Protein AF-A0A818MAX0-F1 (afdb_monomer_lite)

Sequence (215 aa):
QDTTKNKYIEWIKQLPSNEKTTWLGLPDNAEKVLLISQGSKFAVDLLKCDQSDETTLAIDFDAGEHKEEDASTGRPAWMIHVQHTTDTWLKSLPKTLTSIKRTSDSIKVPLFRCVEGEVNFAANLLRLVRQDLADIQAVCDGSKKQTNDTRDLLNNLSKGITPSTWKKYRVPPRISAMQWMSDFVARLKQLEKLVTLTITESVQSLRYVQMRLGG

pLDDT: mean 83.53, std 15.15, range [32.53, 96.81]

Structure (mmCIF, N/CA/C/O backbone):
data_AF-A0A818MAX0-F1
#
_entry.id   AF-A0A818MAX0-F1
#
loop_
_atom_site.group_PDB
_atom_site.id
_atom_site.type_symbol
_atom_site.label_atom_id
_atom_site.label_alt_id
_atom_site.label_comp_id
_atom_site.label_asym_id
_atom_site.label_entity_id
_atom_site.label_seq_id
_atom_site.pdbx_PDB_ins_code
_atom_site.Cartn_x
_atom_site.Cartn_y
_atom_site.Cartn_z
_atom_site.occupancy
_atom_site.B_iso_or_equiv
_atom_site.auth_seq_id
_atom_site.auth_comp_id
_atom_site.auth_asym_id
_atom_site.auth_atom_id
_atom_site.pdbx_PDB_model_num
ATOM 1 N N . GLN A 1 1 ? 23.947 -59.927 -4.497 1.00 52.66 1 GLN A N 1
ATOM 2 C CA . GLN A 1 1 ? 23.442 -58.890 -5.420 1.00 52.66 1 GLN A CA 1
ATOM 3 C C . GLN A 1 1 ? 24.483 -57.784 -5.460 1.00 52.66 1 GLN A C 1
ATOM 5 O O . GLN A 1 1 ? 24.669 -57.113 -4.455 1.00 52.66 1 GLN A O 1
ATOM 10 N N . ASP A 1 2 ? 25.224 -57.671 -6.564 1.00 56.22 2 ASP A N 1
ATOM 11 C CA . ASP A 1 2 ? 26.375 -56.764 -6.665 1.00 56.22 2 ASP A CA 1
ATOM 12 C C . ASP A 1 2 ? 25.955 -55.295 -6.675 1.00 56.22 2 ASP A C 1
ATOM 14 O O . ASP A 1 2 ? 25.334 -54.825 -7.633 1.00 56.22 2 ASP A O 1
ATOM 18 N N . THR A 1 3 ? 26.337 -54.583 -5.618 1.00 69.75 3 THR A N 1
ATOM 19 C CA . THR A 1 3 ? 26.184 -53.141 -5.381 1.00 69.75 3 THR A CA 1
ATOM 20 C C . THR A 1 3 ? 27.329 -52.344 -6.020 1.00 69.75 3 THR A C 1
ATOM 22 O O . THR A 1 3 ? 27.924 -51.458 -5.410 1.00 69.75 3 THR A O 1
ATOM 25 N N . THR A 1 4 ? 27.696 -52.663 -7.261 1.00 82.19 4 THR A N 1
ATOM 26 C CA . THR A 1 4 ? 28.816 -51.996 -7.939 1.00 82.19 4 THR A CA 1
ATOM 27 C C . THR A 1 4 ? 28.394 -50.615 -8.449 1.00 82.19 4 THR A C 1
ATOM 29 O O . THR A 1 4 ? 27.379 -50.488 -9.132 1.00 82.19 4 THR A O 1
ATOM 32 N N . LYS A 1 5 ? 29.213 -49.585 -8.188 1.00 86.31 5 LYS A N 1
ATOM 33 C CA . LYS A 1 5 ? 29.029 -48.180 -8.623 1.00 86.31 5 LYS A CA 1
ATOM 34 C C . LYS A 1 5 ? 28.528 -48.028 -10.069 1.00 86.31 5 LYS A C 1
ATOM 36 O O . LYS A 1 5 ? 27.684 -47.179 -10.341 1.00 86.31 5 LYS A O 1
ATOM 41 N N . ASN A 1 6 ? 29.015 -48.867 -10.982 1.00 86.00 6 ASN A N 1
ATOM 42 C CA . ASN A 1 6 ? 28.666 -48.818 -12.403 1.00 86.00 6 ASN A CA 1
ATOM 43 C C . ASN A 1 6 ? 27.170 -49.050 -12.672 1.00 86.00 6 ASN A C 1
ATOM 45 O O . ASN A 1 6 ? 26.624 -48.393 -13.552 1.00 86.00 6 ASN A O 1
ATOM 49 N N . LYS A 1 7 ? 26.488 -49.889 -11.879 1.00 86.38 7 LYS A N 1
ATOM 50 C CA . LYS A 1 7 ? 25.040 -50.118 -12.023 1.00 86.38 7 LYS A CA 1
ATOM 51 C C . LYS A 1 7 ? 24.221 -48.882 -11.655 1.00 86.38 7 LYS A C 1
ATOM 53 O O . LYS A 1 7 ? 23.248 -48.573 -12.330 1.00 86.38 7 LYS A O 1
ATOM 58 N N . TYR A 1 8 ? 24.637 -48.139 -10.627 1.00 87.75 8 TYR A N 1
ATOM 59 C CA . TYR A 1 8 ? 23.988 -46.875 -10.268 1.00 87.75 8 TYR A CA 1
ATOM 60 C C . TYR A 1 8 ? 24.195 -45.809 -11.347 1.00 87.75 8 TYR A C 1
ATOM 62 O O . TYR A 1 8 ? 23.265 -45.079 -11.663 1.00 87.75 8 TYR A O 1
ATOM 70 N N . ILE A 1 9 ? 25.384 -45.746 -11.956 1.00 90.44 9 ILE A N 1
ATOM 71 C CA . ILE A 1 9 ? 25.655 -44.822 -13.069 1.00 90.44 9 ILE A CA 1
ATOM 72 C C . ILE A 1 9 ? 24.800 -45.170 -14.292 1.00 90.44 9 ILE A C 1
ATOM 74 O O . ILE A 1 9 ? 24.267 -44.272 -14.938 1.00 90.44 9 ILE A O 1
ATOM 78 N N . GLU A 1 10 ? 24.663 -46.453 -14.618 1.00 90.25 10 GLU A N 1
ATOM 79 C CA . GLU A 1 10 ? 23.811 -46.907 -15.718 1.00 90.25 10 GLU A CA 1
ATOM 80 C C . GLU A 1 10 ? 22.332 -46.589 -15.461 1.00 90.25 10 GLU A C 1
ATOM 82 O O . GLU A 1 10 ? 21.661 -46.079 -16.352 1.00 90.25 10 GLU A O 1
ATOM 87 N N . TRP A 1 11 ? 21.855 -46.771 -14.226 1.00 89.25 11 TRP A N 1
ATOM 88 C CA . TRP A 1 11 ? 20.502 -46.382 -13.824 1.00 89.25 11 TRP A CA 1
ATOM 89 C C . TRP A 1 11 ? 20.269 -44.864 -13.903 1.00 89.25 11 TRP A C 1
ATOM 91 O O . TRP A 1 11 ? 19.263 -44.434 -14.459 1.00 89.25 11 TRP A O 1
ATOM 101 N N . ILE A 1 12 ? 21.215 -44.040 -13.433 1.00 88.25 12 ILE A N 1
ATOM 102 C CA . ILE A 1 12 ? 21.126 -42.571 -13.543 1.00 88.25 12 ILE A CA 1
ATOM 103 C C . ILE A 1 12 ? 21.018 -42.146 -15.013 1.00 88.25 12 ILE A C 1
ATOM 105 O O . ILE A 1 12 ? 20.229 -41.266 -15.341 1.00 88.25 12 ILE A O 1
ATOM 109 N N . LYS A 1 13 ? 21.764 -42.792 -15.918 1.00 87.88 13 LYS A N 1
ATOM 110 C CA . LYS A 1 13 ? 21.703 -42.507 -17.362 1.00 87.88 13 LYS A CA 1
ATOM 111 C C . LYS A 1 13 ? 20.362 -42.870 -18.006 1.00 87.88 13 LYS A C 1
ATOM 113 O O . LYS A 1 13 ? 20.068 -42.360 -19.081 1.00 87.88 13 LYS A O 1
ATOM 118 N N . GLN A 1 14 ? 19.579 -43.750 -17.383 1.00 89.62 14 GLN A N 1
ATOM 119 C CA . GLN A 1 14 ? 18.243 -44.132 -17.848 1.00 89.62 14 GLN A CA 1
ATOM 120 C C . GLN A 1 14 ? 17.143 -43.191 -17.332 1.00 89.62 14 GLN A C 1
ATOM 122 O O . GLN A 1 14 ? 15.996 -43.314 -17.763 1.00 89.62 14 GLN A O 1
ATOM 127 N N . LEU A 1 15 ? 17.457 -42.259 -16.422 1.00 87.12 15 LEU A N 1
ATOM 128 C CA . LEU A 1 15 ? 16.481 -41.282 -15.945 1.00 87.12 15 LEU A CA 1
ATOM 129 C C . LEU A 1 15 ? 16.112 -40.288 -17.060 1.00 87.12 15 LEU A C 1
ATOM 131 O O . LEU A 1 15 ? 16.971 -39.892 -17.853 1.00 87.12 15 LEU A O 1
ATOM 135 N N . PRO A 1 16 ? 14.839 -39.860 -17.133 1.00 85.19 16 PRO A N 1
ATOM 136 C CA . PRO A 1 16 ? 14.426 -38.851 -18.096 1.00 85.19 16 PRO A CA 1
ATOM 137 C C . PRO A 1 16 ? 15.101 -37.512 -17.782 1.00 85.19 16 PRO A C 1
ATOM 139 O O . PRO A 1 16 ? 15.238 -37.134 -16.623 1.00 85.19 16 PRO A O 1
ATOM 142 N N . SER A 1 17 ? 15.475 -36.765 -18.824 1.00 80.56 17 SER A N 1
ATOM 143 C CA . SER A 1 17 ? 16.174 -35.478 -18.682 1.00 80.56 17 SER A CA 1
ATOM 144 C C . SER A 1 17 ? 15.322 -34.367 -18.057 1.00 80.56 17 SER A C 1
ATOM 146 O O . SER A 1 17 ? 15.866 -33.342 -17.663 1.00 80.56 17 SER A O 1
ATOM 148 N N . ASN A 1 18 ? 13.997 -34.543 -18.002 1.00 79.00 18 ASN A N 1
ATOM 149 C CA . ASN A 1 18 ? 13.085 -33.604 -17.359 1.00 79.00 18 ASN A CA 1
ATOM 150 C C . ASN A 1 18 ? 12.758 -34.087 -15.938 1.00 79.00 18 ASN A C 1
ATOM 152 O O . ASN A 1 18 ? 11.985 -35.034 -15.756 1.00 79.00 18 ASN A O 1
ATOM 156 N N . GLU A 1 19 ? 13.363 -33.435 -14.952 1.00 77.69 19 GLU A N 1
ATOM 157 C CA . GLU A 1 19 ? 13.115 -33.675 -13.535 1.00 77.69 19 GLU A CA 1
ATOM 158 C C . GLU A 1 19 ? 11.817 -32.979 -13.110 1.00 77.69 19 GLU A C 1
ATOM 160 O O . GLU A 1 19 ? 11.717 -31.755 -13.125 1.00 77.69 19 GLU A O 1
ATOM 165 N N . LYS A 1 20 ? 10.812 -33.756 -12.694 1.00 77.31 20 LYS A N 1
ATOM 166 C CA . LYS A 1 20 ? 9.542 -33.196 -12.214 1.00 77.31 20 LYS A CA 1
ATOM 167 C C . LYS A 1 20 ? 9.641 -32.803 -10.749 1.00 77.31 20 LYS A C 1
ATOM 169 O O . LYS A 1 20 ? 10.144 -33.576 -9.931 1.00 77.31 20 LYS A O 1
ATOM 174 N N . THR A 1 21 ? 9.025 -31.686 -10.365 1.00 76.62 21 THR A N 1
ATOM 175 C CA . THR A 1 21 ? 8.977 -31.256 -8.954 1.00 76.62 21 THR A CA 1
ATOM 176 C C . THR A 1 21 ? 8.288 -32.268 -8.029 1.00 76.62 21 THR A C 1
ATOM 178 O O . THR A 1 21 ? 8.576 -32.296 -6.832 1.00 76.62 21 THR A O 1
ATOM 181 N N . THR A 1 22 ? 7.462 -33.175 -8.569 1.00 81.75 22 THR A N 1
ATOM 182 C CA . THR A 1 22 ? 6.896 -34.316 -7.826 1.00 81.75 22 THR A CA 1
ATOM 183 C C . THR A 1 22 ? 7.946 -35.258 -7.246 1.00 81.75 22 THR A C 1
ATOM 185 O O . THR A 1 22 ? 7.684 -35.891 -6.228 1.00 81.75 22 THR A O 1
ATOM 188 N N . TRP A 1 23 ? 9.132 -35.369 -7.860 1.00 85.06 23 TRP A N 1
ATOM 189 C CA . TRP A 1 23 ? 10.221 -36.200 -7.327 1.00 85.06 23 TRP A CA 1
ATOM 190 C C . TRP A 1 23 ? 10.747 -35.661 -5.992 1.00 85.06 23 TRP A C 1
ATOM 192 O O . TRP A 1 23 ? 11.257 -36.421 -5.175 1.00 85.06 23 TRP A O 1
ATOM 202 N N . LEU A 1 24 ? 10.554 -34.363 -5.744 1.00 83.81 24 LEU A N 1
ATOM 203 C CA . LEU A 1 24 ? 10.852 -33.687 -4.481 1.00 83.81 24 LEU A CA 1
ATOM 204 C C . LEU A 1 24 ? 9.636 -33.641 -3.536 1.00 83.81 24 LEU A C 1
ATOM 206 O O . LEU A 1 24 ? 9.679 -32.965 -2.511 1.00 83.81 24 LEU A O 1
ATOM 210 N N . GLY A 1 25 ? 8.531 -34.311 -3.885 1.00 86.31 25 GLY A N 1
ATOM 211 C CA . GLY A 1 25 ? 7.268 -34.245 -3.145 1.00 86.31 25 GLY A CA 1
ATOM 212 C C . GLY A 1 25 ? 6.549 -32.894 -3.254 1.00 86.31 25 GLY A C 1
ATOM 213 O O . GLY A 1 25 ? 5.623 -32.633 -2.488 1.00 86.31 25 GLY A O 1
ATOM 214 N N . LEU A 1 26 ? 6.961 -32.027 -4.185 1.00 88.06 26 LEU A N 1
ATOM 215 C CA . LEU A 1 26 ? 6.336 -30.728 -4.421 1.00 88.06 26 LEU A CA 1
ATOM 216 C C . LEU A 1 26 ? 5.225 -30.842 -5.477 1.00 88.06 26 LEU A C 1
ATOM 218 O O . LEU A 1 26 ? 5.342 -31.629 -6.418 1.00 88.06 26 LEU A O 1
ATOM 222 N N . PRO A 1 27 ? 4.154 -30.038 -5.367 1.00 86.69 27 PRO A N 1
ATOM 223 C CA . PRO A 1 27 ? 3.104 -30.014 -6.376 1.00 86.69 27 PRO A CA 1
ATOM 224 C C . PRO A 1 27 ? 3.623 -29.423 -7.694 1.00 86.69 27 PRO A C 1
ATOM 226 O O . PRO A 1 27 ? 4.372 -28.448 -7.681 1.00 86.69 27 PRO A O 1
ATOM 229 N N . ASP A 1 28 ? 3.129 -29.925 -8.828 1.00 81.38 28 ASP A N 1
ATOM 230 C CA . ASP A 1 28 ? 3.492 -29.470 -10.189 1.00 81.38 28 ASP A CA 1
ATOM 231 C C . ASP A 1 28 ? 3.308 -27.960 -10.416 1.00 81.38 28 ASP A C 1
ATOM 233 O O . ASP A 1 28 ? 3.927 -27.344 -11.284 1.00 81.38 28 ASP A O 1
ATOM 237 N N . ASN A 1 29 ? 2.450 -27.324 -9.619 1.00 84.62 29 ASN A N 1
ATOM 238 C CA . ASN A 1 29 ? 2.228 -25.882 -9.676 1.00 84.62 29 ASN A CA 1
ATOM 239 C C . ASN A 1 29 ? 3.484 -25.082 -9.296 1.00 84.62 29 ASN A C 1
ATOM 241 O O . ASN A 1 29 ? 3.640 -23.953 -9.757 1.00 84.62 29 ASN A O 1
ATOM 245 N N . ALA A 1 30 ? 4.379 -25.650 -8.481 1.00 85.00 30 ALA A N 1
ATOM 246 C CA . ALA A 1 30 ? 5.636 -25.009 -8.108 1.00 85.00 30 ALA A CA 1
ATOM 247 C C . ALA A 1 30 ? 6.550 -24.824 -9.328 1.00 85.00 30 ALA A C 1
ATOM 249 O O . ALA A 1 30 ? 7.102 -23.740 -9.521 1.00 85.00 30 ALA A O 1
ATOM 250 N N . GLU A 1 31 ? 6.636 -25.843 -10.189 1.00 85.19 31 GLU A N 1
ATOM 251 C CA . GLU A 1 31 ? 7.389 -25.784 -11.444 1.00 85.19 31 GLU A CA 1
ATOM 252 C C . GLU A 1 31 ? 6.818 -24.715 -12.376 1.00 85.19 31 GLU A C 1
ATOM 254 O O . GLU A 1 31 ? 7.550 -23.880 -12.902 1.00 85.19 31 GLU A O 1
ATOM 259 N N . LYS A 1 32 ? 5.486 -24.662 -12.504 1.00 87.38 32 LYS A N 1
ATOM 260 C CA . LYS A 1 32 ? 4.808 -23.651 -13.327 1.00 87.38 32 LYS A CA 1
ATOM 261 C C . LYS A 1 32 ? 5.126 -22.230 -12.868 1.00 87.38 32 LYS A C 1
ATOM 263 O O . LYS A 1 32 ? 5.446 -21.385 -13.698 1.00 87.38 32 LYS A O 1
ATOM 268 N N . VAL A 1 33 ? 5.062 -21.951 -11.563 1.00 87.69 33 VAL A N 1
ATOM 269 C CA . VAL A 1 33 ? 5.382 -20.616 -11.022 1.00 87.69 33 VAL A CA 1
ATOM 270 C C . VAL A 1 33 ? 6.846 -20.255 -11.282 1.00 87.69 33 VAL A C 1
ATOM 272 O O . VAL A 1 33 ? 7.135 -19.117 -11.658 1.00 87.69 33 VAL A O 1
ATOM 275 N N . LEU A 1 34 ? 7.761 -21.217 -11.134 1.00 87.69 34 LEU A N 1
ATOM 276 C CA . LEU A 1 34 ? 9.177 -21.013 -11.427 1.00 87.69 34 LEU A CA 1
ATOM 277 C C . LEU A 1 34 ? 9.404 -20.694 -12.911 1.00 87.69 34 LEU A C 1
ATOM 279 O O . LEU A 1 34 ? 10.058 -19.700 -13.220 1.00 87.69 34 LEU A O 1
ATOM 283 N N . LEU A 1 35 ? 8.822 -21.485 -13.817 1.00 88.31 35 LEU A N 1
ATOM 284 C CA . LEU A 1 35 ? 8.925 -21.290 -15.265 1.00 88.31 35 LEU A CA 1
ATOM 285 C C . LEU A 1 35 ? 8.326 -19.950 -15.704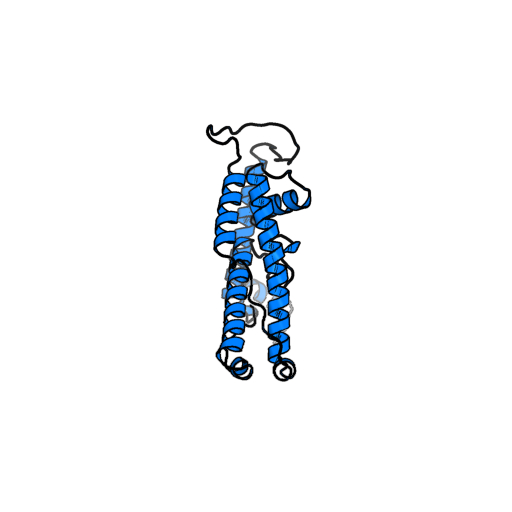 1.00 88.31 35 LEU A C 1
ATOM 287 O O . LEU A 1 35 ? 8.939 -19.241 -16.497 1.00 88.31 35 LEU A O 1
ATOM 291 N N . ILE A 1 36 ? 7.180 -19.550 -15.144 1.00 90.00 36 ILE A N 1
ATOM 292 C CA . ILE A 1 36 ? 6.586 -18.227 -15.397 1.00 90.00 36 ILE A CA 1
ATOM 293 C C . ILE A 1 36 ? 7.535 -17.117 -14.927 1.00 90.00 36 ILE A C 1
ATOM 295 O O . ILE A 1 36 ? 7.756 -16.145 -15.649 1.00 90.00 36 ILE A O 1
ATOM 299 N N . SER A 1 37 ? 8.138 -17.261 -13.742 1.00 89.19 37 SER A N 1
ATOM 300 C CA . SER A 1 37 ? 9.108 -16.287 -13.232 1.00 89.19 37 SER A CA 1
ATOM 301 C C . SER A 1 37 ? 10.363 -16.202 -14.107 1.00 89.19 37 SER A C 1
ATOM 303 O O . SER A 1 37 ? 10.885 -15.105 -14.308 1.00 89.19 37 SER A O 1
ATOM 305 N N . GLN A 1 38 ? 10.863 -17.332 -14.612 1.00 91.69 38 GLN A N 1
ATOM 306 C CA . GLN A 1 38 ? 12.014 -17.377 -15.516 1.00 91.69 38 GLN A CA 1
ATOM 307 C C . GLN A 1 38 ? 11.677 -16.772 -16.882 1.00 91.69 38 GLN A C 1
ATOM 309 O O . GLN A 1 38 ? 12.436 -15.941 -17.372 1.00 91.69 38 GLN A O 1
ATOM 314 N N . GLY A 1 39 ? 10.519 -17.110 -17.453 1.00 93.38 39 GLY A N 1
ATOM 315 C CA . GLY A 1 39 ? 10.041 -16.549 -18.717 1.00 93.38 39 GLY A CA 1
ATOM 316 C C . GLY A 1 39 ? 9.823 -15.037 -18.642 1.00 93.38 39 GLY A C 1
ATOM 317 O O . GLY A 1 39 ? 10.241 -14.310 -19.538 1.00 93.38 39 GLY A O 1
ATOM 318 N N . SER A 1 40 ? 9.257 -14.537 -17.538 1.00 89.44 40 SER A N 1
ATOM 319 C CA . SER A 1 40 ? 9.117 -13.095 -17.308 1.00 89.44 40 SER A CA 1
ATOM 320 C C . SER A 1 40 ? 10.475 -12.393 -17.229 1.00 89.44 40 SER A C 1
ATOM 322 O O . SER A 1 40 ? 10.638 -11.329 -17.823 1.00 89.44 40 SER A O 1
ATOM 324 N N . LYS A 1 41 ? 11.464 -12.992 -16.551 1.00 90.81 41 LYS A N 1
ATOM 325 C CA . LYS A 1 41 ? 12.830 -12.457 -16.517 1.00 90.81 41 LYS A CA 1
ATOM 326 C C . LYS A 1 41 ? 13.465 -12.452 -17.912 1.00 90.81 41 LYS A C 1
ATOM 328 O O . LYS A 1 41 ? 14.016 -11.435 -18.307 1.00 90.81 41 LYS A O 1
ATOM 333 N N . PHE A 1 42 ? 13.336 -13.548 -18.658 1.00 93.50 42 PHE A N 1
ATOM 334 C CA . PHE A 1 42 ? 13.860 -13.667 -20.018 1.00 93.50 42 PHE A CA 1
ATOM 335 C C . PHE A 1 42 ? 13.270 -12.611 -20.961 1.00 93.50 42 PHE A C 1
ATOM 337 O O . PHE A 1 42 ? 14.015 -11.967 -21.687 1.00 93.50 42 PHE A O 1
ATOM 344 N N . ALA A 1 43 ? 11.957 -12.365 -20.901 1.00 91.19 43 ALA A N 1
ATOM 345 C CA . ALA A 1 43 ? 11.311 -11.321 -21.697 1.00 91.19 43 ALA A CA 1
ATOM 346 C C . ALA A 1 43 ? 11.836 -9.912 -21.362 1.00 91.19 43 ALA A C 1
ATOM 348 O O . ALA A 1 43 ? 12.062 -9.106 -22.260 1.00 91.19 43 ALA A O 1
ATOM 349 N N . VAL A 1 44 ? 12.064 -9.623 -20.075 1.00 86.75 44 VAL A N 1
ATOM 350 C CA . VAL A 1 44 ? 12.669 -8.355 -19.636 1.00 86.75 44 VAL A CA 1
ATOM 351 C C . VAL A 1 44 ? 14.113 -8.229 -20.122 1.00 86.75 44 VAL A C 1
ATOM 353 O O . VAL A 1 44 ? 14.517 -7.146 -20.533 1.00 86.75 44 VAL A O 1
ATOM 356 N N . ASP A 1 45 ? 14.894 -9.307 -20.068 1.00 87.75 45 ASP A N 1
ATOM 357 C CA . ASP A 1 45 ? 16.284 -9.301 -20.527 1.00 87.75 45 ASP A CA 1
ATOM 358 C C . ASP A 1 45 ? 16.364 -9.144 -22.060 1.00 87.75 45 ASP A C 1
ATOM 360 O O . ASP A 1 45 ? 17.192 -8.378 -22.543 1.00 87.75 45 ASP A O 1
ATOM 364 N N . LEU A 1 46 ? 15.445 -9.757 -22.816 1.00 90.75 46 LEU A N 1
ATOM 365 C CA . LEU A 1 46 ? 15.336 -9.590 -24.271 1.00 90.75 46 LEU A CA 1
ATOM 366 C C . LEU A 1 46 ? 14.969 -8.151 -24.656 1.00 90.75 46 LEU A C 1
ATOM 368 O O . LEU A 1 46 ? 15.610 -7.578 -25.531 1.00 90.75 46 LEU A O 1
ATOM 372 N N . LEU A 1 47 ? 14.003 -7.540 -23.959 1.00 85.31 47 LEU A N 1
ATOM 373 C CA . LEU A 1 47 ? 13.641 -6.134 -24.167 1.00 85.31 47 LEU A CA 1
ATOM 374 C C . LEU A 1 47 ? 14.824 -5.190 -23.903 1.00 85.31 47 LEU A C 1
ATOM 376 O O . LEU A 1 47 ? 14.988 -4.192 -24.593 1.00 85.31 47 LEU A O 1
ATOM 380 N N . LYS A 1 48 ? 15.662 -5.496 -22.907 1.00 84.12 48 LYS A N 1
ATOM 381 C CA . LYS A 1 48 ? 16.869 -4.704 -22.631 1.00 84.12 48 LYS A CA 1
ATOM 382 C C . LYS A 1 48 ? 17.939 -4.864 -23.706 1.00 84.12 48 LYS A C 1
ATOM 384 O O . LYS A 1 48 ? 18.624 -3.889 -23.980 1.00 84.12 48 LYS A O 1
ATOM 389 N N . CYS A 1 49 ? 18.102 -6.061 -24.277 1.00 84.12 49 CYS A N 1
ATOM 390 C CA . CYS A 1 49 ? 19.020 -6.280 -25.399 1.00 84.12 49 CYS A CA 1
ATOM 391 C C . CYS A 1 49 ? 18.580 -5.499 -26.647 1.00 84.12 49 CYS A C 1
ATOM 393 O O . CYS A 1 49 ? 19.408 -4.848 -27.273 1.00 84.12 49 CYS A O 1
ATOM 395 N N . ASP A 1 50 ? 17.281 -5.501 -26.951 1.00 76.31 50 ASP A N 1
ATOM 396 C CA . ASP A 1 50 ? 16.699 -4.715 -28.048 1.00 76.31 50 ASP A CA 1
ATOM 397 C C . ASP A 1 50 ? 16.955 -3.207 -27.858 1.00 76.31 50 ASP A C 1
ATOM 399 O O . ASP A 1 50 ? 17.503 -2.535 -28.728 1.00 76.31 50 ASP A O 1
ATOM 403 N N . GLN A 1 51 ? 16.707 -2.697 -26.647 1.00 67.38 51 GLN A N 1
ATOM 404 C CA . GLN A 1 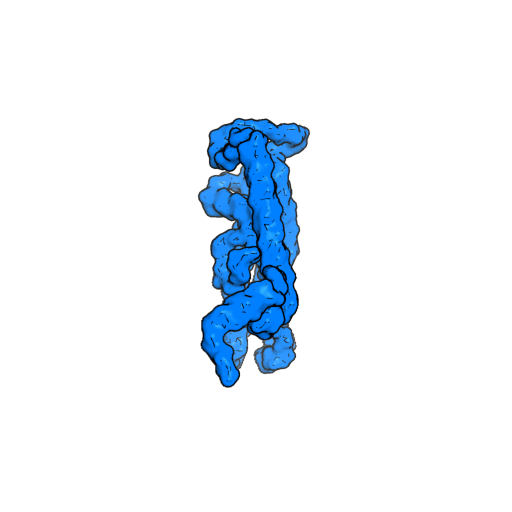51 ? 16.994 -1.302 -26.286 1.00 67.38 51 GLN A CA 1
ATOM 405 C C . GLN A 1 51 ? 18.490 -0.952 -26.270 1.00 67.38 51 GLN A C 1
ATOM 407 O O . GLN A 1 51 ? 18.834 0.224 -26.351 1.00 67.38 51 GLN A O 1
ATOM 412 N N . SER A 1 52 ? 19.391 -1.930 -26.119 1.00 60.56 52 SER A N 1
ATOM 413 C CA . SER A 1 52 ? 20.835 -1.669 -26.160 1.00 60.56 52 SER A CA 1
ATOM 414 C C . SER A 1 52 ? 21.392 -1.546 -27.579 1.00 60.56 52 SER A C 1
ATOM 416 O O . SER A 1 52 ? 22.436 -0.915 -27.742 1.00 60.56 52 SER A O 1
ATOM 418 N N . ASP A 1 53 ? 20.698 -2.095 -28.582 1.00 55.59 53 ASP A N 1
ATOM 419 C CA . ASP A 1 53 ? 21.108 -2.027 -29.991 1.00 55.59 53 ASP A CA 1
ATOM 420 C C . ASP A 1 53 ? 20.527 -0.792 -30.717 1.00 55.59 53 ASP A C 1
ATOM 422 O O . ASP A 1 53 ? 21.149 -0.282 -31.650 1.00 55.59 53 ASP A O 1
ATOM 426 N N . GLU A 1 54 ? 19.415 -0.220 -30.237 1.00 50.44 54 GLU A N 1
ATOM 427 C CA . GLU A 1 54 ? 18.925 1.107 -30.644 1.00 50.44 54 GLU A CA 1
ATOM 428 C C . GLU A 1 54 ? 19.388 2.207 -29.677 1.00 50.44 54 GLU A C 1
ATOM 430 O O . GLU A 1 54 ? 18.615 2.736 -28.891 1.00 50.44 54 GLU A O 1
ATOM 435 N N . THR A 1 55 ? 20.639 2.650 -29.822 1.00 40.19 55 THR A N 1
ATOM 436 C CA . THR A 1 55 ? 21.126 3.970 -29.362 1.00 40.19 55 THR A CA 1
ATOM 437 C C . THR A 1 55 ? 20.985 4.286 -27.864 1.00 40.19 55 THR A C 1
ATOM 439 O O . THR A 1 55 ? 19.918 4.518 -27.313 1.00 40.19 55 THR A O 1
ATOM 442 N N . THR A 1 56 ? 22.134 4.494 -27.230 1.00 41.53 56 THR A N 1
ATOM 443 C CA . THR A 1 56 ? 22.331 5.344 -26.049 1.00 41.53 56 THR A CA 1
ATOM 444 C C . THR A 1 56 ? 21.497 6.638 -26.079 1.00 41.53 56 THR A C 1
ATOM 446 O O . THR A 1 56 ? 21.983 7.694 -26.472 1.00 41.53 56 THR A O 1
ATOM 449 N N . LEU A 1 57 ? 20.258 6.577 -25.605 1.00 44.09 57 LEU A N 1
ATOM 450 C CA . LEU A 1 57 ? 19.532 7.685 -25.004 1.00 44.09 57 LEU A CA 1
ATOM 451 C C . LEU A 1 57 ? 19.289 7.272 -23.561 1.00 44.09 57 LEU A C 1
ATOM 453 O O . LEU A 1 57 ? 18.196 6.881 -23.152 1.00 44.09 57 LEU A O 1
ATOM 457 N N . ALA A 1 58 ? 20.374 7.312 -22.787 1.00 36.16 58 ALA A N 1
ATOM 458 C CA . ALA A 1 58 ? 20.251 7.447 -21.355 1.00 36.16 58 ALA A CA 1
ATOM 459 C C . ALA A 1 58 ? 19.346 8.661 -21.119 1.00 36.16 58 ALA A C 1
ATOM 461 O O . ALA A 1 58 ? 19.738 9.798 -21.372 1.00 36.16 58 ALA A O 1
ATOM 462 N N . ILE A 1 59 ? 18.115 8.409 -20.674 1.00 40.66 59 ILE A N 1
ATOM 463 C CA . ILE A 1 59 ? 17.283 9.414 -20.020 1.00 40.66 59 ILE A CA 1
ATOM 464 C C . ILE A 1 59 ? 17.947 9.654 -18.661 1.00 40.66 59 ILE A C 1
ATOM 466 O O . ILE A 1 59 ? 17.461 9.221 -17.613 1.00 40.66 59 ILE A O 1
ATOM 470 N N . ASP A 1 60 ? 19.123 10.275 -18.696 1.00 32.53 60 ASP A N 1
ATOM 471 C CA . ASP A 1 60 ? 19.641 11.002 -17.563 1.00 32.53 60 ASP A CA 1
ATOM 472 C C . ASP A 1 60 ? 18.635 12.120 -17.323 1.00 32.53 60 ASP A C 1
ATOM 474 O O . ASP A 1 60 ? 18.341 12.942 -18.188 1.00 32.53 60 ASP A O 1
ATOM 478 N N . PHE A 1 61 ? 18.043 12.098 -16.134 1.00 37.81 61 PHE A N 1
ATOM 479 C CA . PHE A 1 61 ? 17.220 13.176 -15.601 1.00 37.81 61 PHE A CA 1
ATOM 480 C C . PHE A 1 61 ? 18.147 14.356 -15.249 1.00 37.81 61 PHE A C 1
ATOM 482 O O . PHE A 1 61 ? 18.209 14.784 -14.096 1.00 37.81 61 PHE A O 1
ATOM 489 N N . ASP A 1 62 ? 18.930 14.816 -16.223 1.00 33.56 62 ASP A N 1
ATOM 490 C CA . ASP A 1 62 ? 19.698 16.043 -16.142 1.00 33.56 62 ASP A CA 1
ATOM 491 C C . ASP A 1 62 ? 18.896 17.167 -16.793 1.00 33.56 62 ASP A C 1
ATOM 493 O O . ASP A 1 62 ? 18.164 16.994 -17.769 1.00 33.56 62 ASP A O 1
ATOM 497 N N . ALA A 1 63 ? 18.953 18.319 -16.151 1.00 46.31 63 ALA A N 1
ATOM 498 C CA . ALA A 1 63 ? 18.148 19.468 -16.488 1.00 46.31 63 ALA A CA 1
ATOM 499 C C . ALA A 1 63 ? 18.635 20.083 -17.809 1.00 46.31 63 ALA A C 1
ATOM 501 O O . ALA A 1 63 ? 19.537 20.914 -17.812 1.00 46.31 63 ALA A O 1
ATOM 502 N N . GLY A 1 64 ? 18.014 19.719 -18.928 1.00 39.19 64 GLY A N 1
ATOM 503 C CA . GLY A 1 64 ? 18.277 20.375 -20.207 1.00 39.19 64 GLY A CA 1
ATOM 504 C C . GLY A 1 64 ? 17.632 19.654 -21.382 1.00 39.19 64 GLY A C 1
ATOM 505 O O . GLY A 1 64 ? 18.026 18.545 -21.698 1.00 39.19 64 GLY A O 1
ATOM 506 N N . GLU A 1 65 ? 16.629 20.312 -21.971 1.00 45.44 65 GLU A N 1
ATOM 507 C CA . GLU A 1 65 ? 16.137 20.209 -23.357 1.00 45.44 65 GLU A CA 1
ATOM 508 C C . GLU A 1 65 ? 16.241 18.852 -24.081 1.00 45.44 65 GLU A C 1
ATOM 510 O O . GLU A 1 65 ? 17.328 18.440 -24.442 1.00 45.44 65 GLU A O 1
ATOM 515 N N . HIS A 1 66 ? 15.101 18.234 -24.437 1.00 41.78 66 HIS A N 1
ATOM 516 C CA . HIS A 1 66 ? 14.787 17.828 -25.824 1.00 41.78 66 HIS A CA 1
ATOM 517 C C . HIS A 1 66 ? 13.353 17.251 -25.963 1.00 41.78 66 HIS A C 1
ATOM 519 O O . HIS A 1 66 ? 13.033 16.162 -25.505 1.00 41.78 66 HIS A O 1
ATOM 525 N N . LYS A 1 67 ? 12.504 18.066 -26.604 1.00 47.16 67 LYS A N 1
ATOM 526 C CA . LYS A 1 67 ? 11.396 17.807 -27.552 1.00 47.16 67 LYS A CA 1
ATOM 527 C C . LYS A 1 67 ? 10.738 16.413 -27.625 1.00 47.16 67 LYS A C 1
ATOM 529 O O . LYS A 1 67 ? 11.182 15.566 -28.388 1.00 47.16 67 LYS A O 1
ATOM 534 N N . GLU A 1 68 ? 9.537 16.330 -27.053 1.00 41.09 68 GLU A N 1
ATOM 535 C CA . GLU A 1 68 ? 8.322 15.869 -27.749 1.00 41.09 68 GLU A CA 1
ATOM 536 C C . GLU A 1 68 ? 7.208 16.876 -27.420 1.00 41.09 68 GLU A C 1
ATOM 538 O O . GLU A 1 68 ? 6.681 16.928 -26.308 1.00 41.09 68 GLU A O 1
ATOM 543 N N . GLU A 1 69 ? 6.947 17.774 -28.370 1.00 40.44 69 GLU A N 1
ATOM 544 C CA . GLU A 1 69 ? 5.914 18.802 -28.282 1.00 40.44 69 GLU A CA 1
ATOM 545 C C . GLU A 1 69 ? 4.594 18.225 -28.793 1.00 40.44 69 GLU A C 1
ATOM 547 O O . GLU A 1 69 ? 4.429 18.031 -29.995 1.00 40.44 69 GLU A O 1
ATOM 552 N N . ASP A 1 70 ? 3.647 18.003 -27.880 1.00 39.47 70 ASP A N 1
ATOM 553 C CA . ASP A 1 70 ? 2.229 17.918 -28.223 1.00 39.47 70 ASP A CA 1
ATOM 554 C C . ASP A 1 70 ? 1.519 19.189 -27.722 1.00 39.47 70 ASP A C 1
ATOM 556 O O . ASP A 1 70 ? 1.576 19.582 -26.546 1.00 39.47 70 ASP A O 1
ATOM 560 N N . ALA A 1 71 ? 0.940 19.911 -28.677 1.00 43.50 71 ALA A N 1
ATOM 561 C CA . ALA A 1 71 ? 0.773 21.362 -28.668 1.00 43.50 71 ALA A CA 1
ATOM 562 C C . ALA A 1 71 ? -0.495 21.867 -27.952 1.00 43.50 71 ALA A C 1
ATOM 564 O O . ALA A 1 71 ? -1.195 22.744 -28.458 1.00 43.50 71 ALA A O 1
ATOM 565 N N . SER A 1 72 ? -0.788 21.368 -26.747 1.00 53.41 72 SER A N 1
ATOM 566 C CA . SER A 1 72 ? -1.841 21.973 -25.908 1.00 53.41 72 SER A CA 1
ATOM 567 C C . SER A 1 72 ? -1.489 22.181 -24.436 1.00 53.41 72 SER A C 1
ATOM 569 O O . SER A 1 72 ? -2.167 22.963 -23.774 1.00 53.41 72 SER A O 1
ATOM 571 N N . THR A 1 73 ? -0.443 21.539 -23.900 1.00 55.97 73 THR A N 1
ATOM 572 C CA . THR A 1 73 ? -0.079 21.687 -22.472 1.00 55.97 73 THR A CA 1
ATOM 573 C C . THR A 1 73 ? 1.419 21.645 -22.151 1.00 55.97 73 THR A C 1
ATOM 575 O O . THR A 1 73 ? 1.771 21.968 -21.018 1.00 55.97 73 THR A O 1
ATOM 578 N N . GLY A 1 74 ? 2.313 21.288 -23.084 1.00 69.44 74 GLY A N 1
ATOM 579 C CA . GLY A 1 74 ? 3.771 21.283 -22.851 1.00 69.44 74 GLY A CA 1
ATOM 580 C C . GLY A 1 74 ? 4.254 20.337 -21.737 1.00 69.44 74 GLY A C 1
ATOM 581 O O . GLY A 1 74 ? 5.391 20.451 -21.282 1.00 69.44 74 GLY A O 1
ATOM 582 N N . ARG A 1 75 ? 3.395 19.423 -21.261 1.00 77.12 75 ARG A N 1
ATOM 583 C CA . ARG A 1 75 ? 3.704 18.451 -20.200 1.00 77.12 75 ARG A CA 1
ATOM 584 C C . ARG A 1 75 ? 3.998 17.080 -20.824 1.00 77.12 75 ARG A C 1
ATOM 586 O O . ARG A 1 75 ? 3.240 16.659 -21.694 1.00 77.12 75 ARG A O 1
ATOM 593 N N . PRO A 1 76 ? 5.027 16.348 -20.363 1.00 85.75 76 PRO A N 1
ATOM 594 C CA . PRO A 1 76 ? 5.358 15.034 -20.910 1.00 85.75 76 PRO A CA 1
ATOM 595 C C . PRO A 1 76 ? 4.292 13.981 -20.560 1.00 85.75 76 PRO A C 1
ATOM 597 O O . PRO A 1 76 ? 3.660 14.045 -19.501 1.00 85.75 76 PRO A O 1
ATOM 600 N N . ALA A 1 77 ? 4.132 12.962 -21.411 1.00 85.31 77 ALA A N 1
ATOM 601 C CA . ALA A 1 77 ? 3.087 11.938 -21.281 1.00 85.31 77 ALA A CA 1
ATOM 602 C C . ALA A 1 77 ? 3.089 11.208 -19.921 1.00 85.31 77 ALA A C 1
ATOM 604 O O . ALA A 1 77 ? 2.031 10.957 -19.336 1.00 85.31 77 ALA A O 1
ATOM 605 N N . TRP A 1 78 ? 4.271 10.923 -19.363 1.00 85.50 78 TRP A N 1
ATOM 606 C CA . TRP A 1 78 ? 4.395 10.287 -18.047 1.00 85.50 78 TRP A CA 1
ATOM 607 C C . TRP A 1 78 ? 3.832 11.164 -16.916 1.00 85.50 78 TRP A C 1
ATOM 609 O O . TRP A 1 78 ? 3.269 10.640 -15.956 1.00 85.50 78 TRP A O 1
ATOM 619 N N . MET A 1 79 ? 3.940 12.494 -17.026 1.00 87.94 79 MET A N 1
ATOM 620 C CA . MET A 1 79 ? 3.444 13.430 -16.012 1.00 87.94 79 MET A CA 1
ATOM 621 C C . MET A 1 79 ? 1.917 13.484 -16.033 1.00 87.94 79 MET A C 1
ATOM 623 O O . MET A 1 79 ? 1.290 13.442 -14.977 1.00 87.94 79 MET A O 1
ATOM 627 N N . ILE A 1 80 ? 1.317 13.475 -17.228 1.00 88.62 80 ILE A N 1
ATOM 628 C CA . ILE A 1 80 ? -0.138 13.374 -17.404 1.00 88.62 80 ILE A CA 1
ATOM 629 C C . ILE A 1 80 ? -0.652 12.064 -16.787 1.00 88.62 80 ILE A C 1
ATOM 631 O O . ILE A 1 80 ? -1.629 12.064 -16.034 1.00 88.62 80 ILE A O 1
ATOM 635 N N . HIS A 1 81 ? 0.041 10.949 -17.042 1.00 89.44 81 HIS A N 1
ATOM 636 C CA . HIS A 1 81 ? -0.312 9.649 -16.474 1.00 89.44 81 HIS A CA 1
ATOM 637 C C . HIS A 1 81 ? -0.244 9.633 -14.938 1.00 89.44 81 HIS A C 1
ATOM 639 O O . HIS A 1 81 ? -1.177 9.163 -14.276 1.00 89.44 81 HIS A O 1
ATOM 645 N N . VAL A 1 82 ? 0.834 10.166 -14.353 1.00 91.56 82 VAL A N 1
ATOM 646 C CA . VAL A 1 82 ? 0.978 10.260 -12.893 1.00 91.56 82 VAL A CA 1
ATOM 647 C C . VAL A 1 82 ? -0.091 11.173 -12.296 1.00 91.56 82 VAL A C 1
ATOM 649 O O . VAL A 1 82 ? -0.669 10.827 -11.265 1.00 91.56 82 VAL A O 1
ATOM 652 N N . GLN A 1 83 ? -0.413 12.292 -12.948 1.00 91.38 83 GLN A N 1
ATOM 653 C CA . GLN A 1 83 ? -1.455 13.214 -12.500 1.00 91.38 83 GLN A CA 1
ATOM 654 C C . GLN A 1 83 ? -2.835 12.540 -12.469 1.00 91.38 83 GLN A C 1
ATOM 656 O O . GLN A 1 83 ? -3.519 12.586 -11.446 1.00 91.38 83 GLN A O 1
ATOM 661 N N . HIS A 1 84 ? -3.218 11.840 -13.541 1.00 92.25 84 HIS A N 1
ATOM 662 C CA . HIS A 1 84 ? -4.475 11.089 -13.597 1.00 92.25 84 HIS A CA 1
ATOM 663 C C . HIS A 1 84 ? -4.539 9.974 -12.537 1.00 92.25 84 HIS A C 1
ATOM 665 O O . HIS A 1 84 ? -5.559 9.778 -11.867 1.00 92.25 84 HIS A O 1
ATOM 671 N N . THR A 1 85 ? -3.435 9.247 -12.354 1.00 92.94 85 THR A N 1
ATOM 672 C CA . THR A 1 85 ? -3.333 8.176 -11.351 1.00 92.94 85 THR A CA 1
ATOM 673 C C . THR A 1 85 ? -3.473 8.729 -9.933 1.00 92.94 85 THR A C 1
ATOM 675 O O . THR A 1 85 ? -4.226 8.188 -9.124 1.00 92.94 85 THR A O 1
ATOM 678 N N . THR A 1 86 ? -2.805 9.849 -9.655 1.00 93.94 86 THR A N 1
ATOM 679 C CA . THR A 1 86 ? -2.860 10.564 -8.374 1.00 93.94 86 THR A CA 1
ATOM 680 C C . THR A 1 86 ? -4.276 11.041 -8.064 1.00 93.94 86 THR A C 1
ATOM 682 O O . THR A 1 86 ? -4.767 10.798 -6.962 1.00 93.94 86 THR A O 1
ATOM 685 N N . AS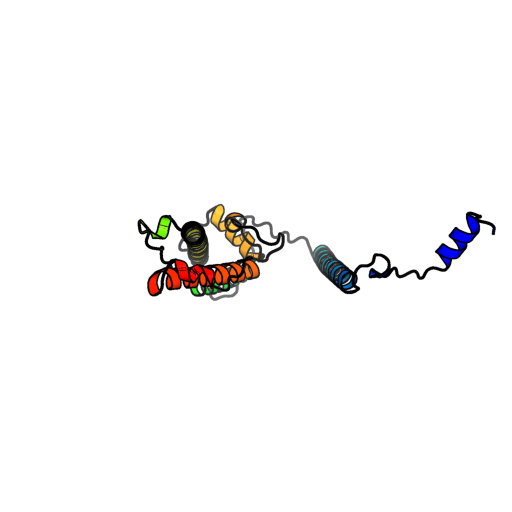P A 1 87 ? -4.967 11.639 -9.038 1.00 94.31 87 ASP A N 1
ATOM 686 C CA . ASP A 1 87 ? -6.361 12.074 -8.892 1.00 94.31 87 ASP A CA 1
ATOM 687 C C . ASP A 1 87 ? -7.302 10.891 -8.600 1.00 94.31 87 ASP A C 1
ATOM 689 O O . ASP A 1 87 ? -8.103 10.924 -7.661 1.00 94.31 87 ASP A O 1
ATOM 693 N N . THR A 1 88 ? -7.140 9.790 -9.337 1.00 95.50 88 THR A N 1
ATOM 694 C CA . THR A 1 88 ? -7.904 8.553 -9.118 1.00 95.50 88 THR A CA 1
ATOM 695 C C . THR A 1 88 ? -7.689 8.003 -7.704 1.00 95.50 88 THR A C 1
ATOM 697 O O . THR A 1 88 ? -8.648 7.654 -7.008 1.00 95.50 88 THR A O 1
ATOM 700 N N . TRP A 1 89 ? -6.439 7.948 -7.238 1.00 96.19 89 TRP A N 1
ATOM 701 C CA . TRP A 1 89 ? -6.117 7.466 -5.895 1.00 96.19 89 TRP A CA 1
ATOM 702 C C . TRP A 1 89 ? -6.651 8.392 -4.807 1.00 96.19 89 TRP A C 1
ATOM 704 O O . TRP A 1 89 ? -7.250 7.911 -3.843 1.00 96.19 89 TRP A O 1
ATOM 714 N N . LEU A 1 90 ? -6.526 9.709 -4.977 1.00 95.00 90 LEU A N 1
ATOM 715 C CA . LEU A 1 90 ? -7.010 10.692 -4.011 1.00 95.00 90 LEU A CA 1
ATOM 716 C C . LEU A 1 90 ? -8.537 10.637 -3.837 1.00 95.00 90 LEU A C 1
ATOM 718 O O . LEU A 1 90 ? -9.020 10.817 -2.713 1.00 95.00 90 LEU A O 1
ATOM 722 N N . LYS A 1 91 ? -9.273 10.346 -4.922 1.00 94.31 91 LYS A N 1
ATOM 723 C CA . LYS A 1 91 ? -10.723 10.079 -4.923 1.00 94.31 91 LYS A CA 1
ATOM 724 C C . LYS A 1 91 ? -11.083 8.763 -4.229 1.00 94.31 91 LYS A C 1
ATOM 726 O O . LYS A 1 91 ? -12.111 8.693 -3.563 1.00 94.31 91 LYS A O 1
ATOM 731 N N . SER A 1 92 ? -10.252 7.728 -4.374 1.00 94.25 92 SER A N 1
ATOM 732 C CA . SER A 1 92 ? -10.483 6.416 -3.746 1.00 94.25 92 SER A CA 1
ATOM 733 C C . SER A 1 92 ? -10.194 6.391 -2.240 1.00 94.25 92 SER A C 1
ATOM 735 O O . SER A 1 92 ? -10.768 5.582 -1.510 1.00 94.25 92 SER A O 1
ATOM 737 N N . LEU A 1 93 ? -9.302 7.270 -1.775 1.00 94.19 93 LEU A N 1
ATOM 738 C CA . LEU A 1 93 ? -8.902 7.365 -0.378 1.00 94.19 93 LEU A CA 1
ATOM 739 C C . LEU A 1 93 ? -9.911 8.202 0.424 1.00 94.19 93 LEU A C 1
ATOM 741 O O . LEU A 1 93 ? -10.282 9.297 -0.015 1.00 94.19 93 LEU A O 1
ATOM 745 N N . PRO A 1 94 ? -10.287 7.780 1.646 1.00 93.12 94 PRO A N 1
ATOM 746 C CA . PRO A 1 94 ? -11.067 8.626 2.542 1.00 93.12 94 PRO A CA 1
ATOM 747 C C . PRO A 1 94 ? -10.289 9.907 2.877 1.00 93.12 94 PRO A C 1
ATOM 749 O O . PRO A 1 94 ? -9.054 9.922 2.883 1.00 93.12 94 PRO A O 1
ATOM 752 N N . LYS A 1 95 ? -11.000 11.012 3.134 1.00 89.94 95 LYS A N 1
ATOM 753 C CA . LYS A 1 95 ? -10.369 12.302 3.481 1.00 89.94 95 LYS A CA 1
ATOM 754 C C . LYS A 1 95 ? -9.689 12.243 4.847 1.00 89.94 95 LYS A C 1
ATOM 756 O O . LYS A 1 95 ? -8.581 12.744 5.009 1.00 89.94 95 LYS A O 1
ATOM 761 N N . THR A 1 96 ? -10.360 11.617 5.804 1.00 87.94 96 THR A N 1
ATOM 762 C CA . THR A 1 96 ? -9.911 11.408 7.178 1.00 87.94 96 THR A CA 1
ATOM 763 C C . THR A 1 96 ? -10.461 10.072 7.671 1.00 87.94 96 THR A C 1
ATOM 765 O O . THR A 1 96 ? -11.472 9.591 7.162 1.00 87.94 96 THR A O 1
ATOM 768 N N . LEU A 1 97 ? -9.796 9.468 8.656 1.00 87.44 97 LEU A N 1
ATOM 769 C CA . LEU A 1 97 ? -10.352 8.340 9.402 1.00 87.44 97 LEU A CA 1
ATOM 770 C C . LEU A 1 97 ? -10.963 8.860 10.697 1.00 87.44 97 LEU A C 1
ATOM 772 O O . LEU A 1 97 ? -10.348 9.671 11.395 1.00 87.44 97 LEU A O 1
ATOM 776 N N . THR A 1 98 ? -12.164 8.390 11.020 1.00 83.94 98 THR A N 1
ATOM 777 C CA . THR A 1 98 ? -12.821 8.718 12.286 1.00 83.94 98 THR A CA 1
ATOM 778 C C . THR A 1 98 ? -12.028 8.127 13.446 1.00 83.94 98 THR A C 1
ATOM 780 O O . THR A 1 98 ? -11.744 6.931 13.475 1.00 83.94 98 THR A O 1
ATOM 783 N N . SER A 1 99 ? -11.686 8.971 14.419 1.00 81.75 99 SER A N 1
ATOM 784 C CA . SER A 1 99 ? -11.039 8.520 15.650 1.00 81.75 99 SER A CA 1
ATOM 785 C C . SER A 1 99 ? -12.048 7.836 16.575 1.00 81.75 99 SER A C 1
ATOM 787 O O . SER A 1 99 ? -13.180 8.302 16.732 1.00 81.75 99 SER A O 1
ATOM 789 N N . ILE A 1 100 ? -11.637 6.733 17.199 1.00 80.88 100 ILE A N 1
ATOM 790 C CA . ILE A 1 100 ? -12.468 5.994 18.152 1.00 80.88 100 ILE A CA 1
ATOM 791 C C . ILE A 1 100 ? -12.496 6.757 19.482 1.00 80.88 100 ILE A C 1
ATOM 793 O O . ILE A 1 100 ? -11.461 7.163 20.011 1.00 80.88 100 ILE A O 1
ATOM 797 N N . LYS A 1 101 ? -13.692 6.952 20.049 1.00 77.00 101 LYS A N 1
ATOM 798 C CA . LYS A 1 101 ? -13.841 7.613 21.352 1.00 77.00 101 LYS A CA 1
ATOM 799 C C . LYS A 1 101 ? -13.402 6.678 22.479 1.00 77.00 101 LYS A C 1
ATOM 801 O O . LYS A 1 101 ? -13.918 5.573 22.631 1.00 77.00 101 LYS A O 1
ATOM 806 N N . ARG A 1 102 ? -12.470 7.157 23.302 1.00 80.81 102 ARG A N 1
ATOM 807 C CA . ARG A 1 102 ? -12.016 6.472 24.517 1.00 80.81 102 ARG A CA 1
ATOM 808 C C . ARG A 1 102 ? -13.051 6.599 25.630 1.00 80.81 102 ARG A C 1
ATOM 810 O O . ARG A 1 102 ? -13.553 7.687 25.899 1.00 80.81 102 ARG A O 1
ATOM 817 N N . THR A 1 103 ? -13.309 5.502 26.329 1.00 78.44 103 THR A N 1
ATOM 818 C CA . THR A 1 103 ? -14.102 5.467 27.561 1.00 78.44 103 THR A CA 1
ATOM 819 C C . THR A 1 103 ? -13.353 4.630 28.601 1.00 78.44 103 THR A C 1
ATOM 821 O O . THR A 1 103 ? -12.597 3.725 28.248 1.00 78.44 103 THR A O 1
ATOM 824 N N . SER A 1 104 ? -13.549 4.926 29.891 1.00 76.94 104 SER A N 1
ATOM 825 C CA . SER A 1 104 ? -12.882 4.222 31.005 1.00 76.94 104 SER A CA 1
ATOM 826 C C . SER A 1 104 ? -13.086 2.699 30.965 1.00 76.94 104 SER A C 1
ATOM 828 O O . SER A 1 104 ? -12.192 1.938 31.331 1.00 76.94 104 SER A O 1
ATOM 830 N N . ASP A 1 105 ? -14.225 2.236 30.445 1.00 78.00 105 ASP A N 1
ATOM 831 C CA . ASP A 1 105 ? -14.511 0.806 30.306 1.00 78.00 105 ASP A CA 1
ATOM 832 C C . ASP A 1 105 ? -14.028 0.202 28.982 1.00 78.00 105 ASP A C 1
ATOM 834 O O . ASP A 1 105 ? -13.677 -0.977 28.947 1.00 78.00 105 ASP A O 1
ATOM 838 N N . SER A 1 106 ? -13.924 0.991 27.905 1.00 77.25 106 SER A N 1
ATOM 839 C CA . SER A 1 106 ? -13.449 0.489 26.609 1.00 77.25 106 SER A CA 1
ATOM 840 C C . SER A 1 106 ? -11.944 0.236 26.606 1.00 77.25 106 SER A C 1
ATOM 842 O O . SER A 1 106 ? -11.491 -0.775 26.071 1.00 77.25 106 SER A O 1
ATOM 844 N N . ILE A 1 107 ? -11.163 1.084 27.282 1.00 82.50 107 ILE A N 1
ATOM 845 C CA . ILE A 1 107 ? -9.701 0.942 27.351 1.00 82.50 107 ILE A CA 1
ATOM 846 C C . ILE A 1 107 ? -9.254 -0.312 28.116 1.00 82.50 107 ILE A C 1
ATOM 848 O O . ILE A 1 107 ? -8.146 -0.803 27.908 1.00 82.50 107 ILE A O 1
ATOM 852 N N . LYS A 1 108 ? -10.121 -0.872 28.966 1.00 86.38 108 LYS A N 1
ATOM 853 C CA . LYS A 1 108 ? -9.860 -2.138 29.666 1.00 86.38 108 LYS A CA 1
ATOM 854 C C . LYS A 1 108 ? -9.889 -3.336 28.712 1.00 86.38 108 LYS A C 1
ATOM 856 O O . LYS A 1 108 ? -9.329 -4.379 29.038 1.00 86.38 108 LYS A O 1
ATOM 861 N N . VAL A 1 109 ? -10.512 -3.208 27.537 1.00 86.69 109 VAL A N 1
ATOM 862 C CA . VAL A 1 109 ? -10.614 -4.293 26.556 1.00 86.69 109 VAL A CA 1
ATOM 863 C C . VAL A 1 109 ? -9.356 -4.325 25.669 1.00 86.69 109 VAL A C 1
ATOM 865 O O . VAL A 1 109 ? -9.109 -3.374 24.926 1.00 86.69 109 VAL A O 1
ATOM 868 N N . PRO A 1 110 ? -8.562 -5.418 25.660 1.00 88.88 110 PRO A N 1
ATOM 869 C CA . PRO A 1 110 ? -7.330 -5.486 24.865 1.00 88.88 110 PRO A CA 1
ATOM 870 C C . PRO A 1 110 ? -7.557 -5.319 23.358 1.00 88.88 110 PRO A C 1
ATOM 872 O O . PRO A 1 110 ? -6.786 -4.632 22.692 1.00 88.88 110 PRO A O 1
ATOM 875 N N . LEU A 1 111 ? -8.643 -5.897 22.829 1.00 87.19 111 LEU A N 1
ATOM 876 C CA . LEU A 1 111 ? -9.006 -5.767 21.414 1.00 87.19 111 LEU A CA 1
ATOM 877 C C . LEU A 1 111 ? -9.289 -4.313 21.029 1.00 87.19 111 LEU A C 1
ATOM 879 O O . LEU A 1 111 ? -8.829 -3.865 19.986 1.00 87.19 111 LEU A O 1
ATOM 883 N N . PHE A 1 112 ? -9.968 -3.555 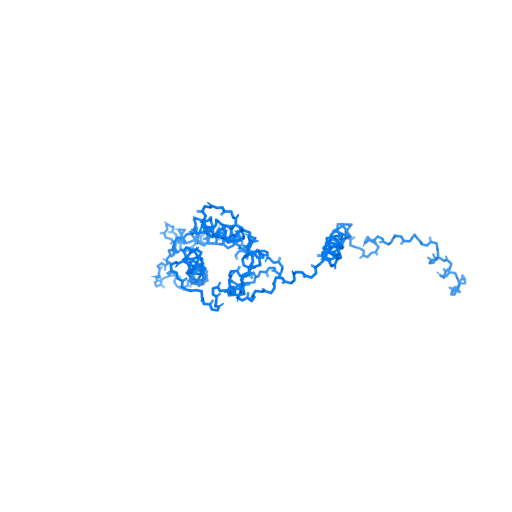21.894 1.00 89.00 112 PHE A N 1
ATOM 884 C CA . PHE A 1 112 ? -10.213 -2.131 21.668 1.00 89.00 112 PHE A CA 1
ATOM 885 C C . PHE A 1 112 ? -8.906 -1.351 21.543 1.00 89.00 112 PHE A C 1
ATOM 887 O O . PHE A 1 112 ? -8.742 -0.578 20.606 1.00 89.00 112 PHE A O 1
ATOM 894 N N . ARG A 1 113 ? -7.952 -1.591 22.451 1.00 89.81 113 ARG A N 1
ATOM 895 C CA . ARG A 1 113 ? -6.640 -0.928 22.426 1.00 89.81 113 ARG A CA 1
ATOM 896 C C . ARG A 1 113 ? -5.857 -1.235 21.149 1.00 89.81 113 ARG A C 1
ATOM 898 O O . ARG A 1 113 ? -5.198 -0.347 20.619 1.00 89.81 113 ARG A O 1
ATOM 905 N N . CYS A 1 114 ? -5.927 -2.476 20.666 1.00 89.50 114 CYS A N 1
ATOM 906 C CA . CYS A 1 114 ? -5.305 -2.869 19.403 1.00 89.50 114 CYS A CA 1
ATOM 907 C C . CYS A 1 114 ? -5.944 -2.128 18.223 1.00 89.50 114 CYS A C 1
ATOM 909 O O . CYS A 1 114 ? -5.233 -1.444 17.495 1.00 89.50 114 CYS A O 1
ATOM 911 N N . VAL A 1 115 ? -7.275 -2.172 18.095 1.00 89.56 115 VAL A N 1
ATOM 912 C CA . VAL A 1 115 ? -7.997 -1.481 17.013 1.00 89.56 115 VAL A CA 1
ATOM 913 C C . VAL A 1 115 ? -7.741 0.026 17.050 1.00 89.56 115 VAL A C 1
ATOM 915 O O . VAL A 1 115 ? -7.493 0.635 16.017 1.00 89.56 115 VAL A O 1
ATOM 918 N N . GLU A 1 116 ? -7.741 0.639 18.230 1.00 90.56 116 GLU A N 1
ATOM 919 C CA . GLU A 1 116 ? -7.414 2.054 18.386 1.00 90.56 116 GLU A CA 1
ATOM 920 C C . GLU A 1 116 ? -5.983 2.382 17.935 1.00 90.56 116 GLU A C 1
ATOM 922 O O . GLU A 1 116 ? -5.759 3.389 17.258 1.00 90.56 116 GLU A O 1
ATOM 927 N N . GLY A 1 117 ? -5.009 1.548 18.307 1.00 91.88 117 GLY A N 1
ATOM 928 C CA . GLY A 1 117 ? -3.627 1.690 17.856 1.00 91.88 117 GLY A CA 1
ATOM 929 C C . GLY A 1 117 ? -3.522 1.627 16.334 1.00 91.88 117 GLY A C 1
ATOM 930 O O . GLY A 1 117 ? -2.919 2.512 15.725 1.00 91.88 117 GLY A O 1
ATOM 931 N N . GLU A 1 118 ? -4.180 0.642 15.725 1.00 92.81 118 GLU A N 1
ATOM 932 C CA . GLU A 1 118 ? -4.209 0.454 14.272 1.00 92.81 118 GLU A CA 1
ATOM 933 C C . GLU A 1 118 ? -4.891 1.620 13.546 1.00 92.81 118 GLU A C 1
ATOM 935 O O . GLU A 1 118 ? -4.360 2.134 12.563 1.00 92.81 118 GLU A O 1
ATOM 940 N N . VAL A 1 119 ? -6.022 2.119 14.056 1.00 93.44 119 VAL A N 1
ATOM 941 C CA . VAL A 1 119 ? -6.714 3.287 13.482 1.00 93.44 119 VAL A CA 1
ATOM 942 C C . VAL A 1 119 ? -5.831 4.532 13.542 1.00 93.44 119 VAL A C 1
ATOM 944 O O . VAL A 1 119 ? -5.745 5.268 12.560 1.00 93.44 119 VAL A O 1
ATOM 947 N N . ASN A 1 120 ? -5.125 4.763 14.654 1.00 93.44 120 ASN A N 1
ATOM 948 C CA . ASN A 1 120 ? -4.202 5.894 14.774 1.00 93.44 120 ASN A CA 1
ATOM 949 C C . ASN A 1 120 ? -3.003 5.768 13.826 1.00 93.44 120 ASN A C 1
ATOM 951 O O . ASN A 1 120 ? -2.604 6.745 13.187 1.00 93.44 120 ASN A O 1
ATOM 955 N N . PHE A 1 121 ? -2.427 4.570 13.713 1.00 94.38 121 PHE A N 1
ATOM 956 C CA . PHE A 1 121 ? -1.355 4.295 12.763 1.00 94.38 121 PHE A CA 1
ATOM 957 C C . PHE A 1 121 ? -1.814 4.550 11.320 1.00 94.38 121 PHE A C 1
ATOM 959 O O . PHE A 1 121 ? -1.167 5.302 10.583 1.00 94.38 121 PHE A O 1
ATOM 966 N N . ALA A 1 122 ? -2.970 4.003 10.941 1.00 94.62 122 ALA A N 1
ATOM 967 C CA . ALA A 1 122 ? -3.550 4.167 9.617 1.00 94.62 122 ALA A CA 1
ATOM 968 C C . ALA A 1 122 ? -3.921 5.623 9.314 1.00 94.62 122 ALA A C 1
ATOM 970 O O . ALA A 1 122 ? -3.679 6.083 8.203 1.00 94.62 122 ALA A O 1
ATOM 971 N N . ALA A 1 123 ? -4.438 6.380 10.286 1.00 94.94 123 ALA A N 1
ATOM 972 C CA . ALA A 1 123 ? -4.758 7.797 10.115 1.00 94.94 123 ALA A CA 1
ATOM 973 C C . ALA A 1 123 ? -3.501 8.633 9.830 1.00 94.94 123 ALA A C 1
ATOM 975 O O . ALA A 1 123 ? -3.501 9.489 8.942 1.00 94.94 123 ALA A O 1
ATOM 976 N N . ASN A 1 124 ? -2.403 8.352 10.538 1.00 95.19 124 ASN A N 1
ATOM 977 C CA . ASN A 1 124 ? -1.119 9.012 10.307 1.00 95.19 124 ASN A CA 1
ATOM 978 C C . ASN A 1 124 ? -0.531 8.667 8.935 1.00 95.19 124 ASN A C 1
ATOM 980 O O . ASN A 1 124 ? -0.027 9.554 8.244 1.00 95.19 124 ASN A O 1
ATOM 984 N N . LEU A 1 125 ? -0.602 7.395 8.532 1.00 96.56 125 LEU A N 1
ATOM 985 C CA . LEU A 1 125 ? -0.148 6.965 7.212 1.00 96.56 125 LEU A CA 1
ATOM 986 C C . LEU A 1 125 ? -1.028 7.542 6.095 1.00 96.56 125 LEU A C 1
ATOM 988 O O . LEU A 1 125 ? -0.496 8.028 5.104 1.00 96.56 125 LEU A O 1
ATOM 992 N N . LEU A 1 126 ? -2.350 7.571 6.271 1.00 96.75 126 LEU A N 1
ATOM 993 C CA . LEU A 1 126 ? -3.282 8.182 5.324 1.00 96.75 126 LEU A CA 1
ATOM 994 C C . LEU A 1 126 ? -2.970 9.664 5.127 1.00 96.75 126 LEU A C 1
ATOM 996 O O . LEU A 1 126 ? -2.930 10.127 3.992 1.00 96.75 126 LEU A O 1
ATOM 1000 N N . ARG A 1 127 ? -2.722 10.407 6.213 1.00 96.44 127 ARG A N 1
ATOM 1001 C CA . ARG A 1 127 ? -2.351 11.825 6.128 1.00 96.44 127 ARG A CA 1
ATOM 1002 C C . ARG A 1 127 ? -1.074 12.022 5.316 1.00 96.44 127 ARG A C 1
ATOM 1004 O O . ARG A 1 127 ? -1.060 12.889 4.452 1.00 96.44 127 ARG A O 1
ATOM 1011 N N . LEU A 1 128 ? -0.048 11.205 5.571 1.00 96.19 128 LEU A N 1
ATOM 1012 C CA . LEU A 1 128 ? 1.201 11.229 4.806 1.00 96.19 128 LEU A CA 1
ATOM 1013 C C . LEU A 1 128 ? 0.940 10.975 3.317 1.00 96.19 128 LEU A C 1
ATOM 1015 O O . LEU A 1 128 ? 1.288 11.802 2.489 1.00 96.19 128 LEU A O 1
ATOM 1019 N N . VAL A 1 129 ? 0.260 9.876 2.982 1.00 96.69 129 VAL A N 1
ATOM 1020 C CA . VAL A 1 129 ? -0.005 9.492 1.587 1.00 96.69 129 VAL A CA 1
ATOM 1021 C C . VAL A 1 129 ? -0.841 10.554 0.874 1.00 96.69 129 VAL A C 1
ATOM 1023 O O . VAL A 1 129 ? -0.530 10.929 -0.249 1.00 96.69 129 VAL A O 1
ATOM 1026 N N . ARG A 1 130 ? -1.888 11.089 1.515 1.00 96.81 130 ARG A N 1
ATOM 1027 C CA . ARG A 1 130 ? -2.702 12.162 0.923 1.00 96.81 130 ARG A CA 1
ATOM 1028 C C . ARG A 1 130 ? -1.901 13.442 0.707 1.00 96.81 130 ARG A C 1
ATOM 1030 O O . ARG A 1 130 ? -2.127 14.108 -0.297 1.00 96.81 130 ARG A O 1
ATOM 1037 N N . GLN A 1 131 ? -1.010 13.789 1.635 1.00 95.62 131 GLN A N 1
ATOM 1038 C CA . GLN A 1 131 ? -0.135 14.950 1.501 1.00 95.62 131 GLN A CA 1
ATOM 1039 C C . GLN A 1 131 ? 0.849 14.762 0.343 1.00 95.62 131 GLN A C 1
ATOM 1041 O O . GLN A 1 131 ? 0.951 15.651 -0.494 1.00 95.62 131 GLN A O 1
ATOM 1046 N N . ASP A 1 132 ? 1.489 13.597 0.248 1.00 95.50 132 ASP A N 1
ATOM 1047 C CA . ASP A 1 132 ? 2.402 13.261 -0.847 1.00 95.50 132 ASP A CA 1
ATOM 1048 C C . ASP A 1 132 ? 1.690 13.348 -2.207 1.00 95.50 132 ASP A C 1
ATOM 1050 O O . ASP A 1 132 ? 2.193 13.971 -3.138 1.00 95.50 132 ASP A O 1
ATOM 1054 N N . LEU A 1 133 ? 0.481 12.783 -2.317 1.00 95.38 133 LEU A N 1
ATOM 1055 C CA . LEU A 1 133 ? -0.332 12.854 -3.536 1.00 95.38 133 LEU A CA 1
ATOM 1056 C C . LEU A 1 133 ? -0.747 14.295 -3.879 1.00 95.38 133 LEU A C 1
ATOM 1058 O O . LEU A 1 133 ? -0.676 14.692 -5.040 1.00 95.38 133 LEU A O 1
ATOM 1062 N N . ALA A 1 134 ? -1.145 15.096 -2.888 1.00 94.44 134 ALA A N 1
ATOM 1063 C CA . ALA A 1 134 ? -1.496 16.500 -3.103 1.00 94.44 134 ALA A CA 1
ATOM 1064 C C . ALA A 1 134 ? -0.283 17.338 -3.540 1.00 94.44 134 ALA A C 1
ATOM 1066 O O . ALA A 1 134 ? -0.402 18.190 -4.419 1.00 94.44 134 ALA A O 1
ATOM 1067 N N . ASP A 1 135 ? 0.891 17.070 -2.970 1.00 93.88 135 ASP A N 1
ATOM 1068 C CA . ASP A 1 135 ? 2.140 17.723 -3.349 1.00 93.88 135 ASP A CA 1
ATOM 1069 C C . ASP A 1 135 ? 2.555 17.357 -4.778 1.00 93.88 135 ASP A C 1
ATOM 1071 O O . ASP A 1 135 ? 2.942 18.239 -5.542 1.00 93.88 135 ASP A O 1
ATOM 1075 N N . ILE A 1 136 ? 2.414 16.088 -5.175 1.00 93.31 136 ILE A N 1
ATOM 1076 C CA . ILE A 1 136 ? 2.657 15.642 -6.555 1.00 93.31 136 ILE A CA 1
ATOM 1077 C C . ILE A 1 136 ? 1.703 16.336 -7.526 1.00 93.31 136 ILE A C 1
ATOM 1079 O O . ILE A 1 136 ? 2.142 16.802 -8.576 1.00 93.31 136 ILE A O 1
ATOM 1083 N N . GLN A 1 137 ? 0.423 16.459 -7.171 1.00 92.62 137 GLN A N 1
ATOM 1084 C CA . GLN A 1 137 ? -0.557 17.173 -7.987 1.00 92.62 137 GLN A CA 1
ATOM 1085 C C . GLN A 1 137 ? -0.181 18.655 -8.138 1.00 92.62 137 GLN A C 1
ATOM 1087 O O . GLN A 1 137 ? -0.132 19.162 -9.255 1.00 92.62 137 GLN A O 1
ATOM 1092 N N . ALA A 1 138 ? 0.190 19.324 -7.042 1.00 91.62 138 ALA A N 1
ATOM 1093 C CA . ALA A 1 138 ? 0.625 20.720 -7.065 1.00 91.62 138 ALA A CA 1
ATOM 1094 C C . ALA A 1 138 ? 1.911 20.941 -7.885 1.00 91.62 138 ALA A C 1
ATOM 1096 O O . ALA A 1 138 ? 2.057 21.991 -8.514 1.00 91.62 138 ALA A O 1
ATOM 1097 N N . VAL A 1 139 ? 2.832 19.970 -7.897 1.00 91.81 139 VAL A N 1
ATOM 1098 C CA . VAL A 1 139 ? 4.030 19.996 -8.754 1.00 91.81 139 VAL A CA 1
ATOM 1099 C C . VAL A 1 139 ? 3.654 19.785 -10.223 1.00 91.81 139 VAL A C 1
ATOM 1101 O O . VAL A 1 139 ? 4.123 20.539 -11.071 1.00 91.81 139 VAL A O 1
ATOM 1104 N N . CYS A 1 140 ? 2.771 18.828 -10.533 1.00 88.31 140 CYS A N 1
ATOM 1105 C CA . CYS A 1 140 ? 2.288 18.598 -11.903 1.00 88.31 140 CYS A CA 1
ATOM 1106 C C . CYS A 1 140 ? 1.540 19.818 -12.461 1.00 88.31 140 CYS A C 1
ATOM 1108 O O . CYS A 1 140 ? 1.631 20.105 -13.651 1.00 88.31 140 CYS A O 1
ATOM 1110 N N . ASP A 1 141 ? 0.837 20.563 -11.605 1.00 87.88 141 ASP A N 1
ATOM 1111 C CA . ASP A 1 141 ? 0.123 21.783 -11.984 1.00 87.88 141 ASP A CA 1
ATOM 1112 C C . ASP A 1 141 ? 1.006 23.038 -12.046 1.00 87.88 141 ASP A C 1
ATOM 1114 O O . ASP A 1 141 ? 0.528 24.105 -12.425 1.00 87.88 141 ASP A O 1
ATOM 1118 N N . GLY A 1 142 ? 2.294 22.928 -11.703 1.00 86.06 142 GLY A N 1
ATOM 1119 C CA . GLY A 1 142 ? 3.233 24.053 -11.676 1.00 86.06 142 GLY A CA 1
ATOM 1120 C C . GLY A 1 142 ? 3.020 25.021 -10.506 1.00 86.06 142 GLY A C 1
ATOM 1121 O O . GLY A 1 142 ? 3.693 26.045 -10.419 1.00 86.06 142 GLY A O 1
ATOM 1122 N N . SER A 1 143 ? 2.111 24.701 -9.580 1.00 86.69 143 SER A N 1
ATOM 1123 C CA . SER A 1 143 ? 1.798 25.533 -8.413 1.00 86.69 143 SER A CA 1
ATOM 1124 C C . SER A 1 143 ? 2.862 25.448 -7.316 1.00 86.69 143 SER A C 1
ATOM 1126 O O . SER A 1 143 ? 2.953 26.355 -6.486 1.00 86.69 143 SER A O 1
ATOM 1128 N N . LYS A 1 144 ? 3.639 24.361 -7.263 1.00 86.88 144 LYS A N 1
ATOM 1129 C CA . LYS A 1 144 ? 4.677 24.131 -6.251 1.00 86.88 144 LYS A CA 1
ATOM 1130 C C . LYS A 1 144 ? 5.992 23.774 -6.933 1.00 86.88 144 LYS A C 1
ATOM 1132 O O . LYS A 1 144 ? 6.019 22.965 -7.856 1.00 86.88 144 LYS A O 1
ATOM 1137 N N . LYS A 1 145 ? 7.095 24.357 -6.456 1.00 87.69 145 LYS A N 1
ATOM 1138 C CA . LYS A 1 145 ? 8.437 23.971 -6.909 1.00 87.69 145 LYS A CA 1
ATOM 1139 C C . LYS A 1 145 ? 8.734 22.533 -6.493 1.00 87.69 145 LYS A C 1
ATOM 1141 O O . LYS A 1 145 ? 8.409 22.128 -5.376 1.00 87.69 145 LYS A O 1
ATOM 1146 N N . GLN A 1 146 ? 9.388 21.797 -7.382 1.00 89.06 146 GLN A N 1
ATOM 1147 C CA . GLN A 1 146 ? 9.836 20.443 -7.103 1.00 89.06 146 GLN A CA 1
ATOM 1148 C C . GLN A 1 146 ? 10.915 20.456 -6.008 1.00 89.06 146 GLN A C 1
ATOM 1150 O O . GLN A 1 146 ? 11.875 21.222 -6.061 1.00 89.06 146 GLN A O 1
ATOM 1155 N N . THR A 1 147 ? 10.727 19.612 -5.001 1.00 92.50 147 THR A N 1
ATOM 1156 C CA . THR A 1 147 ? 11.672 19.335 -3.910 1.00 92.50 147 THR A CA 1
ATOM 1157 C C . THR A 1 147 ? 12.324 17.969 -4.124 1.00 92.50 147 THR A C 1
ATOM 1159 O O . THR A 1 147 ? 11.846 17.176 -4.936 1.00 92.50 147 THR A O 1
ATOM 1162 N N . ASN A 1 148 ? 13.381 17.651 -3.371 1.00 92.00 148 ASN A N 1
ATOM 1163 C CA . ASN A 1 148 ? 14.018 16.329 -3.442 1.00 92.00 148 ASN A CA 1
ATOM 1164 C C . ASN A 1 148 ? 13.018 15.196 -3.159 1.00 92.00 148 ASN A C 1
ATOM 1166 O O . ASN A 1 148 ? 12.922 14.259 -3.947 1.00 92.00 148 ASN A O 1
ATOM 1170 N N . ASP A 1 149 ? 12.201 15.342 -2.115 1.00 89.81 149 ASP A N 1
ATOM 1171 C CA . ASP A 1 149 ? 11.204 14.335 -1.737 1.00 89.81 149 ASP A CA 1
ATOM 1172 C C . ASP A 1 149 ? 10.143 14.133 -2.828 1.00 89.81 149 ASP A C 1
ATOM 1174 O O . ASP A 1 149 ? 9.817 13.005 -3.195 1.00 89.81 149 ASP A O 1
ATOM 1178 N N . THR A 1 150 ? 9.621 15.224 -3.399 1.00 90.50 150 THR A N 1
ATOM 1179 C CA . THR A 1 150 ? 8.611 15.139 -4.469 1.00 90.50 150 THR A CA 1
ATOM 1180 C C . THR A 1 150 ? 9.200 14.611 -5.772 1.00 90.50 150 THR A C 1
ATOM 1182 O O . THR A 1 150 ? 8.512 13.892 -6.490 1.00 90.50 150 THR A O 1
ATOM 1185 N N . ARG A 1 151 ? 10.478 14.884 -6.064 1.00 92.00 151 ARG A N 1
ATOM 1186 C CA . ARG A 1 151 ? 11.204 14.281 -7.191 1.00 92.00 151 ARG A CA 1
ATOM 1187 C C . ARG A 1 151 ? 11.344 12.771 -7.034 1.00 92.00 151 ARG A C 1
ATOM 1189 O O . ARG A 1 151 ? 11.068 12.038 -7.981 1.00 92.00 151 ARG A O 1
ATOM 1196 N N . ASP A 1 152 ? 11.707 12.299 -5.847 1.00 92.94 152 ASP A N 1
ATOM 1197 C CA . ASP A 1 152 ? 11.837 10.867 -5.579 1.00 92.94 152 ASP A CA 1
ATOM 1198 C C . ASP A 1 152 ? 10.475 10.160 -5.610 1.00 92.94 152 ASP A C 1
ATOM 1200 O O . ASP A 1 152 ? 10.356 9.066 -6.170 1.00 92.94 152 ASP A O 1
ATOM 1204 N N . LEU A 1 153 ? 9.422 10.786 -5.077 1.00 93.31 153 LEU A N 1
ATOM 1205 C CA . LEU A 1 153 ? 8.051 10.280 -5.195 1.00 93.31 153 LEU A CA 1
ATOM 1206 C C . LEU A 1 153 ? 7.623 10.167 -6.661 1.00 93.31 153 LEU A C 1
ATOM 1208 O O . LEU A 1 153 ? 7.131 9.120 -7.078 1.00 93.31 153 LEU A O 1
ATOM 1212 N N . LEU A 1 154 ? 7.860 11.212 -7.452 1.00 91.62 154 LEU A N 1
ATOM 1213 C CA . LEU A 1 154 ? 7.491 11.259 -8.862 1.00 91.62 154 LEU A CA 1
ATOM 1214 C C . LEU A 1 154 ? 8.213 10.180 -9.678 1.00 91.62 154 LEU A C 1
ATOM 1216 O O . LEU A 1 154 ? 7.576 9.477 -10.457 1.00 91.62 154 LEU A O 1
ATOM 1220 N N . ASN A 1 155 ? 9.511 9.986 -9.429 1.00 91.62 155 ASN A N 1
ATOM 1221 C CA . ASN A 1 155 ? 10.323 8.935 -10.048 1.00 91.62 155 ASN A CA 1
ATOM 1222 C C . ASN A 1 155 ? 9.859 7.519 -9.685 1.00 91.62 155 ASN A C 1
ATOM 1224 O O . ASN A 1 155 ? 9.917 6.614 -10.516 1.00 91.62 155 ASN A O 1
ATOM 1228 N N . ASN A 1 156 ? 9.429 7.301 -8.441 1.00 92.88 156 ASN A N 1
ATOM 1229 C CA . ASN A 1 156 ? 8.904 6.005 -8.021 1.00 92.88 156 ASN A CA 1
ATOM 1230 C C . ASN A 1 156 ? 7.532 5.738 -8.650 1.00 92.88 156 ASN A C 1
ATOM 1232 O O . ASN A 1 156 ? 7.317 4.665 -9.216 1.00 92.88 156 ASN A O 1
ATOM 1236 N N . LEU A 1 157 ? 6.622 6.714 -8.602 1.00 92.06 157 LEU A N 1
ATOM 1237 C CA . LEU A 1 157 ? 5.264 6.554 -9.117 1.00 92.06 157 LEU A CA 1
ATOM 1238 C C . LEU A 1 157 ? 5.212 6.452 -10.642 1.00 92.06 157 LEU A C 1
ATOM 1240 O O . LEU A 1 157 ? 4.445 5.634 -11.145 1.00 92.06 157 LEU A O 1
ATOM 1244 N N . SER A 1 158 ? 6.052 7.190 -11.375 1.00 90.69 158 SER A N 1
ATOM 1245 C CA . SER A 1 158 ? 6.142 7.068 -12.839 1.00 90.69 158 SER A CA 1
ATOM 1246 C C . SER A 1 158 ? 6.592 5.672 -13.281 1.00 90.69 158 SER A C 1
ATOM 1248 O O . SER A 1 158 ? 6.158 5.181 -14.318 1.00 90.69 158 SER A O 1
ATOM 1250 N N . LYS A 1 159 ? 7.396 4.989 -12.455 1.00 90.38 159 LYS A N 1
ATOM 1251 C CA . LYS A 1 159 ? 7.845 3.602 -12.665 1.00 90.38 159 LYS A CA 1
ATOM 1252 C C . LYS A 1 159 ? 6.905 2.556 -12.050 1.00 90.38 159 LYS A C 1
ATOM 1254 O O . LYS A 1 159 ? 7.216 1.367 -12.071 1.00 90.38 159 LYS A O 1
ATOM 1259 N N . GLY A 1 160 ? 5.787 2.969 -11.447 1.00 90.81 160 GLY A N 1
ATOM 1260 C CA . GLY A 1 160 ? 4.861 2.072 -10.748 1.00 90.81 160 GLY A CA 1
ATOM 1261 C C . GLY A 1 160 ? 5.445 1.414 -9.487 1.00 90.81 160 GLY A C 1
ATOM 1262 O O . GLY A 1 160 ? 4.917 0.405 -9.010 1.00 90.81 160 GLY A O 1
ATOM 1263 N N . ILE A 1 161 ? 6.526 1.965 -8.932 1.00 93.12 161 ILE A N 1
ATOM 1264 C CA . ILE A 1 161 ? 7.211 1.473 -7.734 1.00 93.12 161 ILE A CA 1
ATOM 1265 C C . ILE A 1 161 ? 6.594 2.126 -6.496 1.00 93.12 161 ILE A C 1
ATOM 1267 O O . ILE A 1 161 ? 6.404 3.336 -6.436 1.00 93.12 161 ILE A O 1
ATOM 1271 N N . THR A 1 162 ? 6.300 1.321 -5.473 1.00 94.75 162 THR A N 1
ATOM 1272 C CA . THR A 1 162 ? 5.793 1.833 -4.191 1.00 94.75 162 THR A CA 1
ATOM 1273 C C . THR A 1 162 ? 6.900 2.586 -3.433 1.00 94.75 162 THR A C 1
ATOM 1275 O O . THR A 1 162 ? 7.910 1.945 -3.102 1.00 94.75 162 THR A O 1
ATOM 1278 N N . PRO A 1 163 ? 6.713 3.876 -3.081 1.00 94.69 163 PRO A N 1
ATOM 1279 C CA . PRO A 1 163 ? 7.666 4.647 -2.283 1.00 94.69 163 PRO A CA 1
ATOM 1280 C C . PRO A 1 163 ? 8.012 3.980 -0.947 1.00 94.69 163 PRO A C 1
ATOM 1282 O O . PRO A 1 163 ? 7.158 3.382 -0.287 1.00 94.69 163 PRO A O 1
ATOM 1285 N N . SER A 1 164 ? 9.269 4.092 -0.513 1.00 92.25 164 SER A N 1
ATOM 1286 C CA . SER A 1 164 ? 9.735 3.520 0.761 1.00 92.25 164 SER A CA 1
ATOM 1287 C C . SER A 1 164 ? 9.037 4.146 1.973 1.00 92.25 164 SER A C 1
ATOM 1289 O O . SER A 1 164 ? 8.712 3.437 2.923 1.00 92.25 164 SER A O 1
ATOM 1291 N N . THR A 1 165 ? 8.728 5.443 1.907 1.00 93.69 165 THR A N 1
ATOM 1292 C CA . THR A 1 165 ? 8.018 6.206 2.948 1.00 93.69 165 THR A CA 1
ATOM 1293 C C . THR A 1 165 ? 6.617 5.664 3.243 1.00 93.69 165 THR A C 1
ATOM 1295 O O . THR A 1 165 ? 6.124 5.804 4.366 1.00 93.69 165 THR A O 1
ATOM 1298 N N . TRP A 1 166 ? 5.983 5.015 2.261 1.00 95.44 166 TRP A N 1
ATOM 1299 C CA . TRP A 1 166 ? 4.646 4.428 2.378 1.00 95.44 166 TRP A CA 1
ATOM 1300 C C . TRP A 1 166 ? 4.671 3.019 2.980 1.00 95.44 166 TRP A C 1
ATOM 1302 O O . TRP A 1 166 ? 3.699 2.589 3.604 1.00 95.44 166 TRP A O 1
ATOM 1312 N N . LYS A 1 167 ? 5.794 2.298 2.862 1.00 93.62 167 LYS A N 1
ATOM 1313 C CA . LYS A 1 167 ? 5.974 0.919 3.353 1.00 93.62 167 LYS A CA 1
ATOM 1314 C C . LYS A 1 167 ? 6.207 0.867 4.871 1.00 93.62 167 LYS A C 1
ATOM 1316 O O . LYS A 1 167 ? 7.189 0.301 5.341 1.00 93.62 167 LYS A O 1
ATOM 1321 N N . LYS A 1 168 ? 5.295 1.455 5.652 1.00 93.62 168 LYS A N 1
ATOM 1322 C CA . LYS A 1 168 ? 5.354 1.469 7.128 1.00 93.62 168 LYS A CA 1
ATOM 1323 C C . LYS A 1 168 ? 4.837 0.187 7.783 1.00 93.62 168 LYS A C 1
ATOM 1325 O O . LYS A 1 168 ? 5.014 0.002 8.981 1.00 93.62 168 LYS A O 1
ATOM 1330 N N . TYR A 1 169 ? 4.196 -0.679 7.006 1.00 92.69 169 TYR A N 1
ATOM 1331 C CA . TYR A 1 169 ? 3.721 -1.993 7.424 1.00 92.69 169 TYR A CA 1
ATOM 1332 C C . TYR A 1 169 ? 4.270 -3.070 6.484 1.00 92.69 169 TYR A C 1
ATOM 1334 O O . TYR A 1 169 ? 4.780 -2.776 5.398 1.00 92.69 169 TYR A O 1
ATOM 1342 N N . ARG A 1 170 ? 4.200 -4.333 6.912 1.00 91.94 170 ARG A N 1
ATOM 1343 C CA . ARG A 1 170 ? 4.750 -5.453 6.144 1.00 91.94 170 ARG A CA 1
ATOM 1344 C C . ARG A 1 170 ? 3.939 -5.665 4.864 1.00 91.94 170 ARG A C 1
ATOM 1346 O O . ARG A 1 170 ? 2.757 -5.983 4.917 1.00 91.94 170 ARG A O 1
ATOM 1353 N N . VAL A 1 171 ? 4.619 -5.560 3.727 1.00 92.81 171 VAL A N 1
ATOM 1354 C CA . VAL A 1 171 ? 4.074 -5.812 2.388 1.00 92.81 171 VAL A CA 1
ATOM 1355 C C . VAL A 1 171 ? 5.003 -6.742 1.606 1.00 92.81 171 VAL A C 1
ATOM 1357 O O . VAL A 1 171 ? 6.188 -6.835 1.942 1.00 92.81 171 VAL A O 1
ATOM 1360 N N . PRO A 1 172 ? 4.509 -7.437 0.566 1.00 91.00 172 PRO A N 1
ATOM 1361 C CA . PRO A 1 172 ? 5.362 -8.210 -0.326 1.00 91.00 172 PRO A CA 1
ATOM 1362 C C . PRO A 1 172 ? 6.518 -7.364 -0.888 1.00 91.00 172 PRO A C 1
ATOM 1364 O O . PRO A 1 172 ? 6.315 -6.197 -1.236 1.00 91.00 172 PRO A O 1
ATOM 1367 N N . PRO A 1 173 ? 7.729 -7.932 -1.032 1.00 85.75 173 PRO A N 1
ATOM 1368 C CA . PRO A 1 173 ? 8.923 -7.166 -1.400 1.00 85.75 173 PRO A CA 1
ATOM 1369 C C . PRO A 1 173 ? 8.817 -6.496 -2.779 1.00 85.75 173 PRO A C 1
ATOM 1371 O O . PRO A 1 173 ? 9.388 -5.428 -2.989 1.00 85.75 173 PRO A O 1
ATOM 1374 N N . ARG A 1 174 ? 8.057 -7.093 -3.707 1.00 87.06 174 ARG A N 1
ATOM 1375 C CA . ARG A 1 174 ? 7.848 -6.603 -5.080 1.00 87.06 174 ARG A CA 1
ATOM 1376 C C . ARG A 1 174 ? 6.419 -6.104 -5.318 1.00 87.06 174 ARG A C 1
ATOM 1378 O O . ARG A 1 174 ? 5.862 -6.332 -6.384 1.00 87.06 174 ARG A O 1
ATOM 1385 N N . ILE A 1 175 ? 5.802 -5.474 -4.319 1.00 93.00 175 ILE A N 1
ATOM 1386 C CA . ILE A 1 175 ? 4.467 -4.887 -4.486 1.00 93.00 175 ILE A CA 1
ATOM 1387 C C . ILE A 1 175 ? 4.526 -3.627 -5.366 1.00 93.00 175 ILE A C 1
ATOM 1389 O O . ILE A 1 175 ? 5.297 -2.697 -5.088 1.00 93.00 175 ILE A O 1
ATOM 1393 N N . SER A 1 176 ? 3.714 -3.590 -6.426 1.00 95.00 176 SER A N 1
ATOM 1394 C CA . SER A 1 176 ? 3.575 -2.395 -7.269 1.00 95.00 176 SER A CA 1
ATOM 1395 C C . SER A 1 176 ? 2.799 -1.297 -6.542 1.00 95.00 176 SER A C 1
ATOM 1397 O O . SER A 1 176 ? 2.015 -1.583 -5.636 1.00 95.00 176 SER A O 1
ATOM 1399 N N . ALA A 1 177 ? 2.979 -0.039 -6.949 1.00 95.00 177 ALA A N 1
ATOM 1400 C CA . ALA A 1 177 ? 2.286 1.092 -6.330 1.00 95.00 177 ALA A CA 1
ATOM 1401 C C . ALA A 1 177 ? 0.755 0.949 -6.420 1.00 95.00 177 ALA A C 1
ATOM 1403 O O . ALA A 1 177 ? 0.046 1.218 -5.454 1.00 95.00 177 ALA A O 1
ATOM 1404 N N . MET A 1 178 ? 0.248 0.427 -7.543 1.00 94.00 178 MET A N 1
ATOM 1405 C CA . MET A 1 178 ? -1.179 0.151 -7.735 1.00 94.00 178 MET A CA 1
ATOM 1406 C C . MET A 1 178 ? -1.694 -0.951 -6.796 1.00 94.00 178 MET A C 1
ATOM 1408 O O . MET A 1 178 ? -2.742 -0.787 -6.171 1.00 94.00 178 MET A O 1
ATOM 1412 N N . GLN A 1 179 ? -0.957 -2.060 -6.66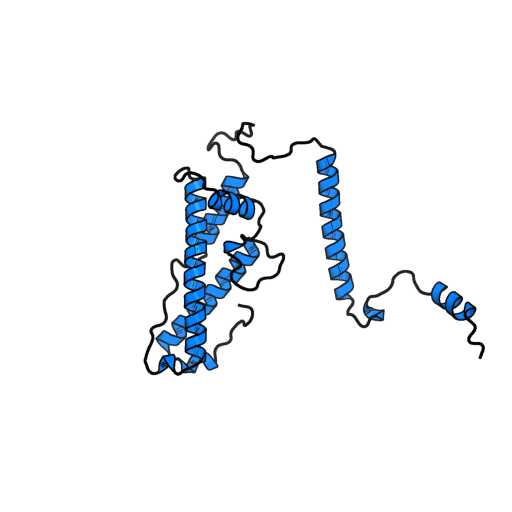2 1.00 94.75 179 GLN A N 1
ATOM 1413 C CA . GLN A 1 179 ? -1.317 -3.148 -5.745 1.00 94.75 179 GLN A CA 1
ATOM 1414 C C . GLN A 1 179 ? -1.276 -2.682 -4.289 1.00 94.75 179 GLN A C 1
ATOM 1416 O O . GLN A 1 179 ? -2.184 -2.989 -3.520 1.00 94.75 179 GLN A O 1
ATOM 1421 N N . TRP A 1 180 ? -0.247 -1.913 -3.927 1.00 96.56 180 TRP A N 1
ATOM 1422 C CA . TRP A 1 180 ? -0.109 -1.333 -2.598 1.00 96.56 180 TRP A CA 1
ATOM 1423 C C . TRP A 1 180 ? -1.266 -0.388 -2.284 1.00 96.56 180 TRP A C 1
ATOM 1425 O O . TRP A 1 180 ? -1.862 -0.500 -1.219 1.00 96.56 180 TRP A O 1
ATOM 1435 N N . MET A 1 181 ? -1.637 0.488 -3.223 1.00 96.38 181 MET A N 1
ATOM 1436 C CA . MET A 1 181 ? -2.756 1.410 -3.038 1.00 96.38 181 MET A CA 1
ATOM 1437 C C . MET A 1 181 ? -4.081 0.660 -2.869 1.00 96.38 181 MET A C 1
ATOM 1439 O O . MET A 1 181 ? -4.854 0.968 -1.966 1.00 96.38 181 MET A O 1
ATOM 1443 N N . SER A 1 182 ? -4.333 -0.363 -3.692 1.00 94.88 182 SER A N 1
ATOM 1444 C CA . SER A 1 182 ? -5.540 -1.184 -3.567 1.00 94.88 182 SER A CA 1
ATOM 1445 C C . SER A 1 182 ? -5.607 -1.924 -2.228 1.00 94.88 182 SER A C 1
ATOM 1447 O O . SER A 1 182 ? -6.685 -2.004 -1.636 1.00 94.88 182 SER A O 1
ATOM 1449 N N . ASP A 1 183 ? -4.484 -2.474 -1.755 1.00 94.88 183 ASP A N 1
ATOM 1450 C CA . ASP A 1 183 ? -4.404 -3.119 -0.441 1.00 94.88 183 ASP A CA 1
ATOM 1451 C C . ASP A 1 183 ? -4.659 -2.084 0.658 1.00 94.88 183 ASP A C 1
ATOM 1453 O O . ASP A 1 183 ? -5.567 -2.267 1.463 1.00 94.88 183 ASP A O 1
ATOM 1457 N N . PHE A 1 184 ? -3.966 -0.943 0.623 1.00 95.81 184 PHE A N 1
ATOM 1458 C CA . PHE A 1 184 ? -4.124 0.136 1.594 1.00 95.81 184 PHE A CA 1
ATOM 1459 C C . PHE A 1 184 ? -5.575 0.629 1.689 1.00 95.81 184 PHE A C 1
ATOM 1461 O O . PHE A 1 184 ? -6.124 0.697 2.786 1.00 95.81 184 PHE A O 1
ATOM 1468 N N . VAL A 1 185 ? -6.249 0.877 0.561 1.00 95.12 185 VAL A N 1
ATOM 1469 C CA . VAL A 1 185 ? -7.674 1.254 0.534 1.00 95.12 185 VAL A CA 1
ATOM 1470 C C . VAL A 1 185 ? -8.555 0.177 1.177 1.00 95.12 185 VAL A C 1
ATOM 1472 O O . VAL A 1 185 ? -9.479 0.505 1.923 1.00 95.12 185 VAL A O 1
ATOM 1475 N N . ALA A 1 186 ? -8.287 -1.108 0.928 1.00 93.94 186 ALA A N 1
ATOM 1476 C CA . ALA A 1 186 ? -9.040 -2.196 1.549 1.00 93.94 186 ALA A CA 1
ATOM 1477 C C . ALA A 1 186 ? -8.842 -2.242 3.076 1.00 93.94 186 ALA A C 1
ATOM 1479 O O . ALA A 1 186 ? -9.818 -2.428 3.806 1.00 93.94 186 ALA A O 1
ATOM 1480 N N . ARG A 1 187 ? -7.616 -2.001 3.562 1.00 94.25 187 ARG A N 1
ATOM 1481 C CA . ARG A 1 187 ? -7.314 -1.900 5.002 1.00 94.25 187 ARG A CA 1
ATOM 1482 C C . ARG A 1 187 ? -8.073 -0.753 5.654 1.00 94.25 187 ARG A C 1
ATOM 1484 O O . ARG A 1 187 ? -8.709 -0.942 6.687 1.00 94.25 187 ARG A O 1
ATOM 1491 N N . LEU A 1 188 ? -8.071 0.422 5.020 1.00 94.38 188 LEU A N 1
ATOM 1492 C CA . LEU A 1 188 ? -8.795 1.594 5.517 1.00 94.38 188 LEU A CA 1
ATOM 1493 C C . LEU A 1 188 ? -10.298 1.323 5.636 1.00 94.38 188 LEU A C 1
ATOM 1495 O O . LEU A 1 188 ? -10.885 1.633 6.668 1.00 94.38 188 LEU A O 1
ATOM 1499 N N . LYS A 1 189 ? -10.904 0.676 4.633 1.00 92.56 189 LYS A N 1
ATOM 1500 C CA . LYS A 1 189 ? -12.323 0.276 4.671 1.00 92.56 189 LYS A CA 1
ATOM 1501 C C . LYS A 1 189 ? -12.624 -0.700 5.808 1.00 92.56 189 LYS A C 1
ATOM 1503 O O . LYS A 1 189 ? -13.667 -0.602 6.452 1.00 92.56 189 LYS A O 1
ATOM 1508 N N . GLN A 1 190 ? -11.725 -1.649 6.067 1.00 92.25 190 GLN A N 1
ATOM 1509 C CA . GLN A 1 190 ? -11.873 -2.576 7.187 1.00 92.25 190 GLN A CA 1
ATOM 1510 C C . GLN A 1 190 ? -11.800 -1.843 8.530 1.00 92.25 190 GLN A C 1
ATOM 1512 O O . GLN A 1 190 ? -12.651 -2.074 9.386 1.00 92.25 190 GLN A O 1
ATOM 1517 N N . LEU A 1 191 ? -10.833 -0.940 8.707 1.00 92.50 191 LEU A N 1
ATOM 1518 C CA . LEU A 1 191 ? -10.702 -0.138 9.926 1.00 92.50 191 LEU A CA 1
ATOM 1519 C C . LEU A 1 191 ? -11.909 0.777 10.142 1.00 92.50 191 LEU A C 1
ATOM 1521 O O . LEU A 1 191 ? -12.409 0.865 11.259 1.00 92.50 191 LEU A O 1
ATOM 1525 N N . GLU A 1 192 ? -12.425 1.399 9.083 1.00 91.75 192 GLU A N 1
ATOM 1526 C CA . GLU A 1 192 ? -13.642 2.210 9.142 1.00 91.75 192 GLU A CA 1
ATOM 1527 C C . GLU A 1 192 ? -14.839 1.381 9.620 1.00 91.75 192 GLU A C 1
ATOM 1529 O O . GLU A 1 192 ? -15.531 1.786 10.551 1.00 91.75 192 GLU A O 1
ATOM 1534 N N . LYS A 1 193 ? -15.018 0.166 9.084 1.00 90.25 193 LYS A N 1
ATOM 1535 C CA . LYS A 1 193 ? -16.051 -0.766 9.556 1.00 90.25 193 LYS A CA 1
ATOM 1536 C C . LYS A 1 193 ? -15.900 -1.083 11.047 1.00 90.25 193 LYS A C 1
ATOM 1538 O O . LYS A 1 193 ? -16.898 -1.103 11.764 1.00 90.25 193 LYS A O 1
ATOM 1543 N N . LEU A 1 194 ? -14.676 -1.323 11.525 1.00 89.56 194 LEU A N 1
ATOM 1544 C CA . LEU A 1 194 ? -14.425 -1.584 12.948 1.00 89.56 194 LEU A CA 1
ATOM 1545 C C . LEU A 1 194 ? -14.775 -0.371 13.811 1.00 89.56 194 LEU A C 1
ATOM 1547 O O . LEU A 1 194 ? -15.432 -0.523 14.837 1.00 89.56 194 LEU A O 1
ATOM 1551 N N . VAL A 1 195 ? -14.391 0.829 13.374 1.00 89.31 195 VAL A N 1
ATOM 1552 C CA . VAL A 1 195 ? -14.720 2.082 14.063 1.00 89.31 195 VAL A CA 1
ATOM 1553 C C . VAL A 1 195 ? -16.235 2.241 14.160 1.00 89.31 195 VAL A C 1
ATOM 1555 O O . VAL A 1 195 ? -16.750 2.454 15.256 1.00 89.31 195 VAL A O 1
ATOM 1558 N N . THR A 1 196 ? -16.966 2.068 13.056 1.00 88.81 196 THR A N 1
ATOM 1559 C CA . THR A 1 196 ? -18.432 2.149 13.047 1.00 88.81 196 THR A CA 1
ATOM 1560 C C . THR A 1 196 ? -19.052 1.176 14.045 1.00 88.81 196 THR A C 1
ATOM 1562 O O . THR A 1 196 ? -19.854 1.606 14.867 1.00 88.81 196 THR A O 1
ATOM 1565 N N . LEU A 1 197 ? -18.622 -0.091 14.058 1.00 86.62 197 LEU A N 1
ATOM 1566 C CA . LEU A 1 197 ? -19.137 -1.102 14.990 1.00 86.62 197 LEU A CA 1
ATOM 1567 C C . LEU A 1 197 ? -18.897 -0.732 16.458 1.00 86.62 197 LEU A C 1
ATOM 1569 O O . LEU A 1 197 ? -19.785 -0.906 17.292 1.00 86.62 197 LEU A O 1
ATOM 1573 N N . THR A 1 198 ? -17.727 -0.168 16.780 1.00 83.81 198 THR A N 1
ATOM 1574 C CA . THR A 1 198 ? -17.444 0.286 18.153 1.00 83.81 198 THR A CA 1
ATOM 1575 C C . THR A 1 198 ? -18.304 1.471 18.587 1.00 83.81 198 THR A C 1
ATOM 1577 O O . THR A 1 198 ? -18.509 1.650 19.785 1.00 83.81 198 THR A O 1
ATOM 1580 N N . ILE A 1 199 ? -18.799 2.274 17.638 1.00 82.69 199 ILE A N 1
ATOM 1581 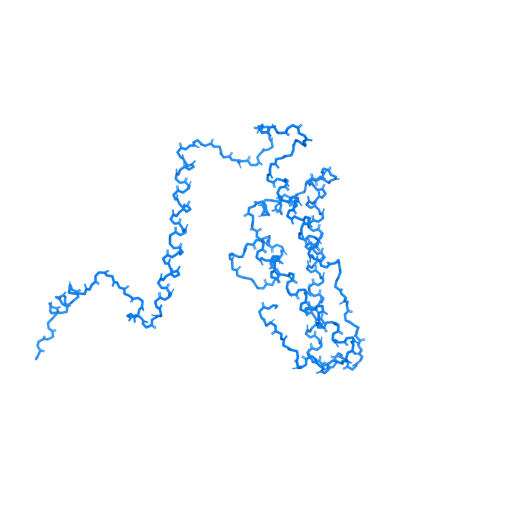C CA . ILE A 1 199 ? -19.647 3.441 17.905 1.00 82.69 199 ILE A CA 1
ATOM 1582 C C . ILE A 1 199 ? -21.124 3.039 18.007 1.00 82.69 199 ILE A C 1
ATOM 1584 O O . ILE A 1 199 ? -21.822 3.556 18.875 1.00 82.69 199 ILE A O 1
ATOM 1588 N N . THR A 1 200 ? -21.612 2.163 17.123 1.00 82.06 200 THR A N 1
ATOM 1589 C CA . THR A 1 200 ? -23.045 1.839 17.018 1.00 82.06 200 THR A CA 1
ATOM 1590 C C . THR A 1 200 ? -23.502 0.740 17.966 1.00 82.06 200 THR A C 1
ATOM 1592 O O . THR A 1 200 ? -24.645 0.769 18.409 1.00 82.06 200 THR A O 1
ATOM 1595 N N . GLU A 1 201 ? -22.647 -0.242 18.246 1.00 79.69 201 GLU A N 1
ATOM 1596 C CA . GLU A 1 201 ? -23.015 -1.417 19.038 1.00 79.69 201 GLU A CA 1
ATOM 1597 C C . GLU A 1 201 ? -22.330 -1.388 20.409 1.00 79.69 201 GLU A C 1
ATOM 1599 O O . GLU A 1 201 ? -22.820 -0.788 21.362 1.00 79.69 201 GLU A O 1
ATOM 1604 N N . SER A 1 202 ? -21.197 -2.077 20.535 1.00 79.56 202 SER A N 1
ATOM 1605 C CA . SER A 1 202 ? -20.428 -2.195 21.766 1.00 79.56 202 SER A CA 1
ATOM 1606 C C . SER A 1 202 ? -19.051 -2.753 21.446 1.00 79.56 202 SER A C 1
ATOM 1608 O O . SER A 1 202 ? -18.869 -3.539 20.523 1.00 79.56 202 SER A O 1
ATOM 1610 N N . VAL A 1 203 ? -18.072 -2.443 22.287 1.00 80.00 203 VAL A N 1
ATOM 1611 C CA . VAL A 1 203 ? -16.712 -2.987 22.190 1.00 80.00 203 VAL A CA 1
ATOM 1612 C C . VAL A 1 203 ? -16.685 -4.526 22.212 1.00 80.00 203 VAL A C 1
ATOM 1614 O O . VAL A 1 203 ? -15.767 -5.137 21.668 1.00 80.00 203 VAL A O 1
ATOM 1617 N N . GLN A 1 204 ? -17.692 -5.177 22.805 1.00 81.38 204 GLN A N 1
ATOM 1618 C CA . GLN A 1 204 ? -17.778 -6.642 22.833 1.00 81.38 204 GLN A CA 1
ATOM 1619 C C . GLN A 1 204 ? -18.124 -7.259 21.471 1.00 81.38 204 GLN A C 1
ATOM 1621 O O . GLN A 1 204 ? -17.764 -8.415 21.236 1.00 81.38 204 GLN A O 1
ATOM 1626 N N . SER A 1 205 ? -18.762 -6.514 20.558 1.00 81.69 205 SER A N 1
ATOM 1627 C CA . SER A 1 205 ? -19.118 -7.043 19.235 1.00 81.69 205 SER A CA 1
ATOM 1628 C C . SER A 1 205 ? -17.901 -7.252 18.331 1.00 81.69 205 SER A C 1
ATOM 1630 O O . SER A 1 205 ? -17.940 -8.110 17.449 1.00 81.69 205 SER A O 1
ATOM 1632 N N . LEU A 1 206 ? -16.765 -6.608 18.645 1.00 81.38 206 LEU A N 1
ATOM 1633 C CA . LEU A 1 206 ? -15.471 -6.836 17.988 1.00 81.38 206 LEU A CA 1
ATOM 1634 C C . LEU A 1 206 ? -15.043 -8.312 17.974 1.00 81.38 206 LEU A C 1
ATOM 1636 O O . LEU A 1 206 ? -14.305 -8.721 17.083 1.00 81.38 206 LEU A O 1
ATOM 1640 N N . ARG A 1 207 ? -15.507 -9.128 18.932 1.00 83.00 207 ARG A N 1
ATOM 1641 C CA . ARG A 1 207 ? -15.180 -10.563 19.005 1.00 83.00 207 ARG A CA 1
ATOM 1642 C C . ARG A 1 207 ? -15.769 -11.386 17.861 1.00 83.00 207 ARG A C 1
ATOM 1644 O O . ARG A 1 207 ? -15.233 -12.443 17.550 1.00 83.00 207 ARG A O 1
ATOM 1651 N N . TYR A 1 208 ? -16.858 -10.920 17.258 1.00 84.69 208 TYR A N 1
ATOM 1652 C CA . TYR A 1 208 ? -17.600 -11.661 16.235 1.00 84.69 208 TYR A CA 1
ATOM 1653 C C . TYR A 1 208 ? -17.329 -11.140 14.819 1.00 84.69 208 TYR A C 1
ATOM 1655 O O . TYR A 1 208 ? -17.910 -11.627 13.849 1.00 84.69 208 TYR A O 1
ATOM 1663 N N . VAL A 1 209 ? -16.438 -10.154 14.678 1.00 85.69 209 VAL A N 1
ATOM 1664 C CA . VAL A 1 209 ? -16.122 -9.562 13.381 1.00 85.69 209 VAL A CA 1
ATOM 1665 C C . VAL A 1 209 ? -15.183 -10.471 12.599 1.00 85.69 209 VAL A C 1
ATOM 1667 O O . VAL A 1 209 ? -14.071 -10.776 13.024 1.00 85.69 209 VAL A O 1
ATOM 1670 N N . GLN A 1 210 ? -15.610 -10.847 11.397 1.00 83.50 210 GLN A N 1
ATOM 1671 C CA . GLN A 1 210 ? -14.734 -11.442 10.395 1.00 83.50 210 GLN A CA 1
ATOM 1672 C C . GLN A 1 210 ? -13.727 -10.385 9.919 1.00 83.50 210 GLN A C 1
ATOM 1674 O O . GLN A 1 210 ? -14.110 -9.390 9.297 1.00 83.50 210 GLN A O 1
ATOM 1679 N N . MET A 1 211 ? -12.446 -10.596 10.227 1.00 82.56 211 MET A N 1
ATOM 1680 C CA . MET A 1 211 ? -11.354 -9.686 9.884 1.00 82.56 211 MET A CA 1
ATOM 1681 C C . MET A 1 211 ? -10.346 -10.355 8.954 1.00 82.56 211 MET A C 1
ATOM 1683 O O . MET A 1 211 ? -9.951 -11.502 9.160 1.00 82.56 211 MET A O 1
ATOM 1687 N N . ARG A 1 212 ? -9.860 -9.606 7.963 1.00 84.62 212 ARG A N 1
ATOM 1688 C CA . ARG A 1 212 ? -8.681 -10.007 7.195 1.00 84.62 212 ARG A CA 1
ATOM 1689 C C . ARG A 1 212 ? -7.452 -9.715 8.053 1.00 84.62 212 ARG A C 1
ATOM 1691 O O . ARG A 1 212 ? -7.114 -8.557 8.258 1.00 84.62 212 ARG A O 1
ATOM 1698 N N . LEU A 1 213 ? -6.793 -10.764 8.545 1.00 74.56 213 LEU A N 1
ATOM 1699 C CA . LEU A 1 213 ? -5.585 -10.649 9.382 1.00 74.56 213 LEU A CA 1
ATOM 1700 C C . LEU A 1 213 ? -4.346 -10.188 8.605 1.00 74.56 213 LEU A C 1
ATOM 1702 O O . LEU A 1 213 ? -3.405 -9.673 9.191 1.00 74.56 213 LEU A O 1
ATOM 1706 N N . GLY A 1 214 ? -4.332 -10.398 7.286 1.00 72.38 214 GLY A N 1
ATOM 1707 C CA . GLY A 1 214 ? -3.282 -9.872 6.413 1.00 72.38 214 GLY A CA 1
ATOM 1708 C C . GLY A 1 214 ? -3.494 -8.412 6.007 1.00 72.38 214 GLY A C 1
ATOM 1709 O O . GLY A 1 214 ? -2.678 -7.903 5.243 1.00 72.38 214 GLY A O 1
ATOM 1710 N N . GLY A 1 215 ? -4.608 -7.801 6.432 1.00 59.88 215 GLY A N 1
ATOM 1711 C CA . GLY A 1 215 ? -4.970 -6.392 6.250 1.00 59.88 215 GLY A CA 1
ATOM 1712 C C . GLY A 1 215 ? -4.505 -5.531 7.415 1.00 59.88 215 GLY A C 1
ATOM 1713 O O . GLY A 1 215 ? -3.834 -6.074 8.310 1.00 59.88 215 GLY A O 1
#

Radius of gyration: 26.54 Å; chains: 1; bounding box: 52×84×62 Å

Foldseek 3Di:
DDPDPVVVVVVVVPDDPDDACVVVVDDNVVVVVVVVVVVVVVVVVVVVVVVVVPDPPPPPVDPDDDDDDDDDPPADPLLVVLLVVLVVLLVLADPAADQADDDPVQVVDPLSVVLNVLNVVLRVLSVVSNVLSVVSNCVSVVNDDDDPSNVQVSVCVSVQHQDPSNPPDDDDPRQGVVNSSVVSSVSSVQSSVVSVCCVPPHSVCSVVDDDDPVD

Secondary structure (DSSP, 8-state):
----HHHHHHHHHTS-SS--GGGGT--THHHHHHHHHHHHHHHHHHHHHHHHHS--------S-------TTT---HHHHHHHHHHHHHHHHS-S-PPPPPP-TTTTT-HHHHHHHHHHHHHHHHHHHHHHHHHHHHHHHTTSS---HHHHHHHHHHHTTBPPGGG--S---TT-BHHHHHHHHHHHHHHHHHHHHHHHHT-GGGGGG----TT-